Protein AF-A0A2N0NC51-F1 (afdb_monomer_lite)

Organism: NCBI:txid588596

Radius of gyration: 32.73 Å; chains: 1; bounding box: 61×100×74 Å

Sequence (205 aa):
TRGFTKEPEDSESEDSPASYELENDSEEELEIIIGDKSWKFSELRRRSNVMDEDQLRYIWKIGIKLMIEMDILVTRIFMDKIQEIEELDEREKELRIKEWLEKETIMCEKCGNRRFEMNEADSECGECIKEAQKNEQDELIELKNNLEKLGYEIDVSEIQRIKKFGVNNRIMVTEEFIERYMEMIDLEDKELRKEIHKWLNENTT

Secondary structure (DSSP, 8-state):
--------PPPP------------------EEEETTEEEEHHHHHHH-TTS-HHHHHHIIIIIHHHHHHTTB---HHHHHHHHHTTTS-HHHHHHHHHHHHHHHEEE-TTT--EEES--TT-SS-HHHHHHHHHHHHHHHHHHHHHHHHTT----HHHHHHHHHTT--HHHHTSHHHHHHHHTTTTS-HHHHHHHHHHHHHHH--

Foldseek 3Di:
DDDDDDDDDDDDDDDDPDPPPPPPPPVPFDWDDDDPDIDTLVVVCVVCVPDDPVLSVVCVVLVVVLCVVQQEDDDPVSVVLCVVC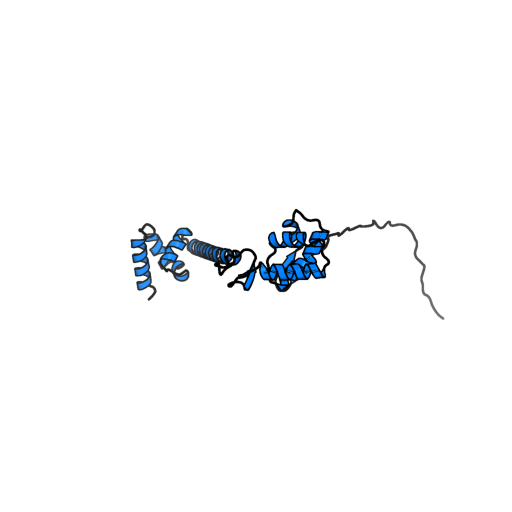VPPDPVVSSVVSNVCQVPQWDAQQVPRHTYGDDDPPDNHDPVVVVVVVVVVVVVLVVLQVLCVVVVDHDDSVVVVLLVVLVDDSVQCSDPVNVVVCVVCVPPDSVVSSVVSVVCCVVPVD

pLDDT: mean 76.1, std 16.51, range [35.59, 94.81]

Structure (mmCIF, N/CA/C/O backbone):
data_AF-A0A2N0NC51-F1
#
_entry.id   AF-A0A2N0NC51-F1
#
loop_
_atom_site.group_PDB
_atom_site.id
_atom_site.type_symbol
_atom_site.label_atom_id
_atom_site.label_alt_id
_atom_site.label_comp_id
_atom_site.label_asym_id
_atom_site.label_entity_id
_atom_site.label_seq_id
_atom_site.pdbx_PDB_ins_code
_atom_site.Cartn_x
_atom_site.Cartn_y
_atom_site.Cartn_z
_atom_site.occupancy
_atom_site.B_iso_or_equiv
_atom_site.auth_seq_id
_atom_site.auth_comp_id
_atom_site.auth_asym_id
_atom_site.auth_atom_id
_atom_site.pdbx_PDB_model_num
ATOM 1 N N . THR A 1 1 ? 36.024 -84.698 -24.988 1.00 43.12 1 THR A N 1
ATOM 2 C CA . THR A 1 1 ? 36.069 -83.649 -23.944 1.00 43.12 1 THR A CA 1
ATOM 3 C C . THR A 1 1 ? 35.788 -82.317 -24.599 1.00 43.12 1 THR A C 1
ATOM 5 O O . THR A 1 1 ? 36.420 -82.063 -25.612 1.00 43.12 1 THR A O 1
ATOM 8 N N . ARG A 1 2 ? 34.906 -81.505 -23.985 1.00 41.06 2 ARG A N 1
ATOM 9 C CA . ARG A 1 2 ? 34.490 -80.127 -24.353 1.00 41.06 2 ARG A CA 1
ATOM 10 C C . ARG A 1 2 ? 33.708 -80.008 -25.672 1.00 41.06 2 ARG A C 1
ATOM 12 O O . ARG A 1 2 ? 34.118 -80.572 -26.668 1.00 41.06 2 ARG A O 1
ATOM 19 N N . GLY A 1 3 ? 32.587 -79.302 -25.765 1.00 37.88 3 GLY A N 1
ATOM 20 C CA . GLY A 1 3 ? 31.847 -78.448 -24.832 1.00 37.88 3 GLY A CA 1
ATOM 21 C C . GLY A 1 3 ? 30.884 -77.608 -25.681 1.00 37.88 3 GLY A C 1
ATOM 22 O O . GLY A 1 3 ? 31.318 -77.017 -26.661 1.00 37.88 3 GLY A O 1
ATOM 23 N N . PHE A 1 4 ? 29.590 -77.635 -25.361 1.00 43.03 4 PHE A N 1
ATOM 24 C CA . PHE A 1 4 ? 28.545 -76.827 -26.000 1.00 43.03 4 PHE A CA 1
ATOM 25 C C . PHE A 1 4 ? 28.606 -75.374 -25.525 1.00 43.03 4 PHE A C 1
ATOM 27 O O . PHE A 1 4 ? 28.834 -75.176 -24.336 1.00 43.03 4 PHE A O 1
ATOM 34 N N . THR A 1 5 ? 28.317 -74.429 -26.429 1.00 43.59 5 THR A N 1
ATOM 35 C CA . THR A 1 5 ? 27.270 -73.368 -26.380 1.00 43.59 5 THR A CA 1
ATOM 36 C C . THR A 1 5 ? 27.624 -72.278 -27.401 1.00 43.59 5 THR A C 1
ATOM 38 O O . THR A 1 5 ? 28.807 -72.029 -27.583 1.00 43.59 5 THR A O 1
ATOM 41 N N . LYS A 1 6 ? 26.738 -71.488 -28.011 1.00 45.56 6 LYS A N 1
ATOM 42 C CA . LYS A 1 6 ? 25.311 -71.492 -28.399 1.00 45.56 6 LYS A CA 1
ATOM 43 C C . LYS A 1 6 ? 25.111 -70.054 -28.906 1.00 45.56 6 LYS A C 1
ATOM 45 O O . LYS A 1 6 ? 25.463 -69.171 -28.145 1.00 45.56 6 LYS A O 1
ATOM 50 N N . GLU A 1 7 ? 24.563 -69.839 -30.100 1.00 45.09 7 GLU A N 1
ATOM 51 C CA . GLU A 1 7 ? 23.857 -68.604 -30.513 1.00 45.09 7 GLU A CA 1
ATOM 52 C C . GLU A 1 7 ? 23.353 -68.780 -31.957 1.00 45.09 7 GLU A C 1
ATOM 54 O O . GLU A 1 7 ? 24.132 -69.201 -32.814 1.00 45.09 7 GLU A O 1
ATOM 59 N N . PRO A 1 8 ? 22.063 -68.533 -32.244 1.00 50.56 8 PRO A N 1
ATOM 60 C CA . PRO A 1 8 ? 21.626 -68.163 -33.581 1.00 50.56 8 PRO A CA 1
ATOM 61 C C . PRO A 1 8 ? 21.075 -66.732 -33.597 1.00 50.56 8 PRO A C 1
ATOM 63 O O . PRO A 1 8 ? 20.350 -66.326 -32.689 1.00 50.56 8 PRO A O 1
ATOM 66 N N . GLU A 1 9 ? 21.454 -66.016 -34.651 1.00 43.25 9 GLU A N 1
ATOM 67 C CA . GLU A 1 9 ? 21.106 -64.631 -34.946 1.00 43.25 9 GLU A CA 1
ATOM 68 C C . GLU A 1 9 ? 19.631 -64.440 -35.320 1.00 43.25 9 GLU A C 1
ATOM 70 O O . GLU A 1 9 ? 18.947 -65.348 -35.806 1.00 43.25 9 GLU A O 1
ATOM 75 N N . ASP A 1 10 ? 19.194 -63.212 -35.052 1.00 40.06 10 ASP A N 1
ATOM 76 C CA . ASP A 1 10 ? 17.845 -62.679 -35.118 1.00 40.06 10 ASP A CA 1
ATOM 77 C C . ASP A 1 10 ? 17.250 -62.612 -36.530 1.00 40.06 10 ASP A C 1
ATOM 79 O O . ASP A 1 10 ? 17.921 -62.396 -37.539 1.00 40.06 10 ASP A O 1
ATOM 83 N N . SER A 1 11 ? 15.928 -62.780 -36.560 1.00 48.75 11 SER A N 1
ATOM 84 C CA . SER A 1 11 ? 15.065 -62.595 -37.722 1.00 48.75 11 SER A CA 1
ATOM 85 C C . SER A 1 11 ? 14.672 -61.127 -37.858 1.00 48.75 11 SER A C 1
ATOM 87 O O . SER A 1 11 ? 14.104 -60.547 -36.936 1.00 48.75 11 SER A O 1
ATOM 89 N N . GLU A 1 12 ? 14.903 -60.549 -39.032 1.00 45.03 12 GLU A N 1
ATOM 90 C CA . GLU A 1 12 ? 14.230 -59.323 -39.454 1.00 45.03 12 GLU A CA 1
ATOM 91 C C . GLU A 1 12 ? 12.767 -59.636 -39.802 1.00 45.03 12 GLU A C 1
ATOM 93 O O . GLU A 1 12 ? 12.503 -60.536 -40.601 1.00 45.03 12 GLU A O 1
ATOM 98 N N . SER A 1 13 ? 11.805 -58.906 -39.231 1.00 47.41 13 SER A N 1
ATOM 99 C CA . SER A 1 13 ? 10.748 -58.218 -39.999 1.00 47.41 13 SER A CA 1
ATOM 100 C C . SER A 1 13 ? 9.700 -57.540 -39.108 1.00 47.41 13 SER A C 1
ATOM 102 O O . SER A 1 13 ? 9.064 -58.166 -38.270 1.00 47.41 13 SER A O 1
ATOM 104 N N . GLU A 1 14 ? 9.524 -56.252 -39.409 1.00 49.09 14 GLU A N 1
ATOM 105 C CA . GLU A 1 14 ? 8.290 -55.460 -39.352 1.00 49.09 14 GLU A CA 1
ATOM 106 C C . GLU A 1 14 ? 7.600 -55.268 -37.996 1.00 49.09 14 GLU A C 1
ATOM 108 O O . GLU A 1 14 ? 6.626 -55.933 -37.671 1.00 49.09 14 GLU A O 1
ATOM 113 N N . ASP A 1 15 ? 7.996 -54.202 -37.302 1.00 40.25 15 ASP A N 1
ATOM 114 C CA . ASP A 1 15 ? 7.022 -53.322 -36.661 1.00 40.25 15 ASP A CA 1
ATOM 115 C C . ASP A 1 15 ? 7.464 -51.870 -36.871 1.00 40.25 15 ASP A C 1
ATOM 117 O O . ASP A 1 15 ? 8.564 -51.463 -36.496 1.00 40.25 15 ASP A O 1
ATOM 121 N N . SER A 1 16 ? 6.614 -51.095 -37.545 1.00 49.78 16 SER A N 1
ATOM 122 C CA . SER A 1 16 ? 6.804 -49.657 -37.743 1.00 49.78 16 SER A CA 1
ATOM 123 C C . SER A 1 16 ? 6.825 -48.961 -36.381 1.00 49.78 16 SER A C 1
ATOM 125 O O . SER A 1 16 ? 5.803 -49.004 -35.690 1.00 49.78 16 SER A O 1
ATOM 127 N N . PRO A 1 17 ? 7.898 -48.261 -35.971 1.00 44.41 17 PRO A N 1
ATOM 128 C CA . PRO A 1 17 ? 7.762 -47.351 -34.857 1.00 44.41 17 PRO A CA 1
ATOM 129 C C . PRO A 1 17 ? 7.028 -46.124 -35.391 1.00 44.41 17 PRO A C 1
ATOM 131 O O . PRO A 1 17 ? 7.551 -45.378 -36.219 1.00 44.41 17 PRO A O 1
ATOM 134 N N . ALA A 1 18 ? 5.791 -45.931 -34.930 1.00 38.12 18 ALA A N 1
ATOM 135 C CA . ALA A 1 18 ? 5.150 -44.631 -34.982 1.00 38.12 18 ALA A CA 1
ATOM 136 C C . ALA A 1 18 ? 6.160 -43.605 -34.452 1.00 38.12 18 ALA A C 1
ATOM 138 O O . ALA A 1 18 ? 6.589 -43.687 -33.298 1.00 38.12 18 ALA A O 1
ATOM 139 N N . SER A 1 19 ? 6.589 -42.687 -35.315 1.00 37.09 19 SER A N 1
ATOM 140 C CA . SER A 1 19 ? 7.345 -41.515 -34.912 1.00 37.09 19 SER A CA 1
ATOM 141 C C . SER A 1 19 ? 6.418 -40.682 -34.040 1.00 37.09 19 SER A C 1
ATOM 143 O O . SER A 1 19 ? 5.621 -39.884 -34.529 1.00 37.09 19 SER A O 1
ATOM 145 N N . TYR A 1 20 ? 6.469 -40.925 -32.734 1.00 40.44 20 TYR A N 1
ATOM 146 C CA . TYR A 1 20 ? 6.005 -39.964 -31.757 1.00 40.44 20 TYR A CA 1
ATOM 147 C C . TYR A 1 20 ? 6.936 -38.758 -31.871 1.00 40.44 20 TYR A C 1
ATOM 149 O O . TYR A 1 20 ? 7.932 -38.656 -31.160 1.00 40.44 20 TYR A O 1
ATOM 157 N N . GLU A 1 21 ? 6.613 -37.847 -32.782 1.00 39.84 21 GLU A N 1
ATOM 158 C CA . GLU A 1 21 ? 6.944 -36.442 -32.600 1.00 39.84 21 GLU A CA 1
ATOM 159 C C . GLU A 1 21 ? 6.083 -35.967 -31.428 1.00 39.84 21 GLU A C 1
ATOM 161 O O . GLU A 1 21 ? 5.006 -35.397 -31.577 1.00 39.84 21 GLU A O 1
ATOM 166 N N . LEU A 1 22 ? 6.531 -36.291 -30.214 1.00 41.81 22 LEU A N 1
ATOM 167 C CA . LEU A 1 22 ? 6.255 -35.422 -29.087 1.00 41.81 22 LEU A CA 1
ATOM 168 C C . LEU A 1 22 ? 7.104 -34.179 -29.339 1.00 41.81 22 LEU A C 1
ATOM 170 O O . LEU A 1 22 ? 8.209 -34.057 -28.813 1.00 41.81 22 LEU A O 1
ATOM 174 N N . GLU A 1 23 ? 6.582 -33.279 -30.173 1.00 35.59 23 GLU A N 1
ATOM 175 C CA . GLU A 1 23 ? 6.880 -31.853 -30.085 1.00 35.59 23 GLU A CA 1
ATOM 176 C C . GLU A 1 23 ? 6.428 -31.401 -28.691 1.00 35.59 23 GLU A C 1
ATOM 178 O O . GLU A 1 23 ? 5.365 -30.822 -28.484 1.00 35.59 23 GLU A O 1
ATOM 183 N N . ASN A 1 24 ? 7.239 -31.724 -27.687 1.00 40.81 24 ASN A N 1
ATOM 184 C CA . ASN A 1 24 ? 7.305 -30.949 -26.466 1.00 40.81 24 ASN A CA 1
ATOM 185 C C . ASN A 1 24 ? 8.117 -29.691 -26.791 1.00 40.81 24 ASN A C 1
ATOM 187 O O . ASN A 1 24 ? 9.184 -29.466 -26.231 1.00 40.81 24 ASN A O 1
ATOM 191 N N . ASP A 1 25 ? 7.573 -28.848 -27.665 1.00 41.16 25 ASP A N 1
ATOM 192 C CA . ASP A 1 25 ? 7.936 -27.437 -27.721 1.00 41.16 25 ASP A CA 1
ATOM 193 C C . ASP A 1 25 ? 7.157 -26.716 -26.615 1.00 41.16 25 ASP A C 1
ATOM 195 O O . ASP A 1 25 ? 6.400 -25.772 -26.831 1.00 41.16 25 ASP A O 1
ATOM 199 N N . SER A 1 26 ? 7.324 -27.172 -25.371 1.00 46.75 26 SER A N 1
ATOM 200 C CA . SER A 1 26 ? 7.214 -26.236 -24.265 1.00 46.75 26 SER A CA 1
ATOM 201 C C . SER A 1 26 ? 8.506 -25.431 -24.304 1.00 46.75 26 SER A C 1
ATOM 203 O O . SER A 1 26 ? 9.461 -25.791 -23.618 1.00 46.75 26 SER A O 1
ATOM 205 N N . GLU A 1 27 ? 8.567 -24.414 -25.173 1.00 53.03 27 GLU A N 1
ATOM 206 C CA . GLU A 1 27 ? 9.610 -23.390 -25.114 1.00 53.03 27 GLU A CA 1
ATOM 207 C C . GLU A 1 27 ? 9.754 -22.993 -23.646 1.00 53.03 27 GLU A C 1
ATOM 209 O O . GLU A 1 27 ? 8.813 -22.469 -23.041 1.00 53.03 27 GLU A O 1
ATOM 214 N N . GLU A 1 28 ? 10.891 -23.343 -23.045 1.00 57.28 28 GLU A N 1
ATOM 215 C CA . GLU A 1 28 ? 11.172 -23.002 -21.660 1.00 57.28 28 GLU A CA 1
ATOM 216 C C . GLU A 1 28 ? 11.009 -21.487 -21.525 1.00 57.28 28 GLU A C 1
ATOM 218 O O . GLU A 1 28 ? 11.681 -20.706 -22.204 1.00 57.28 28 GLU A O 1
ATOM 223 N N . GLU A 1 29 ? 10.050 -21.067 -20.698 1.00 65.94 29 GLU A N 1
ATOM 224 C CA . GLU A 1 29 ? 9.800 -19.656 -20.451 1.00 65.94 29 GLU A CA 1
ATOM 225 C C . GLU A 1 29 ? 11.105 -19.031 -19.950 1.00 65.94 29 GLU A C 1
ATOM 227 O O . GLU A 1 29 ? 11.602 -19.402 -18.888 1.00 65.94 29 GLU A O 1
ATOM 232 N N . LEU A 1 30 ? 11.674 -18.099 -20.725 1.00 67.12 30 LEU A N 1
ATOM 233 C CA . LEU A 1 30 ? 12.894 -17.402 -20.330 1.00 67.12 30 LEU A CA 1
ATOM 234 C C . LEU A 1 30 ? 12.630 -16.663 -19.011 1.00 67.12 30 LEU A C 1
ATOM 236 O O . LEU A 1 30 ? 11.922 -15.653 -18.971 1.00 67.12 30 LEU A O 1
ATOM 240 N N . GLU A 1 31 ? 13.198 -17.193 -17.935 1.00 67.25 31 GLU A N 1
ATOM 241 C CA . GLU A 1 31 ? 13.087 -16.677 -16.578 1.00 67.25 31 GLU A CA 1
ATOM 242 C C . GLU A 1 31 ? 14.488 -16.309 -16.080 1.00 67.25 31 GLU A C 1
ATOM 244 O O . GLU A 1 31 ? 15.428 -17.102 -16.156 1.00 67.25 31 GLU A O 1
ATOM 249 N N . ILE A 1 32 ? 14.649 -15.074 -15.607 1.00 63.88 32 ILE A N 1
ATOM 250 C CA . ILE A 1 32 ? 15.882 -14.614 -14.970 1.00 63.88 32 ILE A CA 1
ATOM 251 C C . ILE A 1 32 ? 15.598 -14.467 -13.480 1.00 63.88 32 ILE A C 1
ATOM 253 O O . ILE A 1 32 ? 14.779 -13.644 -13.070 1.00 63.88 32 ILE A O 1
ATOM 257 N N . ILE A 1 33 ? 16.314 -15.252 -12.678 1.00 58.59 33 ILE A N 1
ATOM 258 C CA . ILE A 1 33 ? 16.270 -15.195 -11.217 1.00 58.59 33 ILE A CA 1
ATOM 259 C C . ILE A 1 33 ? 17.522 -14.466 -10.745 1.00 58.59 33 ILE A C 1
ATOM 261 O O . ILE A 1 33 ? 18.638 -14.942 -10.966 1.00 58.59 33 ILE A O 1
ATOM 265 N N . ILE A 1 34 ? 17.353 -13.310 -10.102 1.00 54.06 34 ILE A N 1
ATOM 266 C CA . ILE A 1 34 ? 18.464 -12.559 -9.511 1.00 54.06 34 ILE A CA 1
ATOM 267 C C . ILE A 1 34 ? 18.097 -12.168 -8.080 1.00 54.06 34 ILE A C 1
ATOM 269 O O . ILE A 1 34 ? 17.179 -11.386 -7.842 1.00 54.06 34 ILE A O 1
ATOM 273 N N . GLY A 1 35 ? 18.838 -12.730 -7.120 1.00 61.94 35 GLY A N 1
ATOM 274 C CA . GLY A 1 35 ? 18.518 -12.616 -5.699 1.00 61.94 35 GLY A CA 1
ATOM 275 C C . GLY A 1 35 ? 17.237 -13.379 -5.356 1.00 61.94 35 GLY A C 1
ATOM 276 O O . GLY A 1 35 ? 17.128 -14.570 -5.640 1.00 61.94 35 GLY A O 1
ATOM 277 N N . ASP A 1 36 ? 16.284 -12.683 -4.744 1.00 56.44 36 ASP A N 1
ATOM 278 C CA . ASP A 1 36 ? 14.938 -13.150 -4.391 1.00 56.44 36 ASP A CA 1
ATOM 279 C C . ASP A 1 36 ? 13.869 -12.786 -5.439 1.00 56.44 36 ASP A C 1
ATOM 281 O O . ASP A 1 36 ? 12.719 -13.213 -5.328 1.00 56.44 36 ASP A O 1
ATOM 285 N N . LYS A 1 37 ? 14.234 -12.014 -6.470 1.00 55.22 37 LYS A N 1
ATOM 286 C CA . LYS A 1 37 ? 13.318 -11.559 -7.521 1.00 55.22 37 LYS A CA 1
ATOM 287 C C . LYS A 1 37 ? 13.439 -12.446 -8.760 1.00 55.22 37 LYS A C 1
ATOM 289 O O . LYS A 1 37 ? 14.539 -12.684 -9.263 1.00 55.22 37 LYS A O 1
ATOM 294 N N . SER A 1 38 ? 12.291 -12.888 -9.271 1.00 64.69 38 SER A N 1
ATOM 295 C CA . SER A 1 38 ? 12.189 -13.592 -10.548 1.00 64.69 38 SER A CA 1
ATOM 296 C C . SER A 1 38 ? 11.472 -12.735 -11.584 1.00 64.69 38 SER A C 1
ATOM 298 O O . SER A 1 38 ? 10.458 -12.105 -11.281 1.00 64.69 38 SER A O 1
ATOM 300 N N . TRP A 1 39 ? 11.996 -12.729 -12.806 1.00 68.81 39 TRP A N 1
ATOM 301 C CA . TRP A 1 39 ? 11.422 -12.027 -13.944 1.00 68.81 39 TRP A CA 1
ATOM 302 C C . TRP A 1 39 ? 11.153 -13.020 -15.064 1.00 68.81 39 TRP A C 1
ATOM 304 O O . TRP A 1 39 ? 12.061 -13.743 -15.474 1.00 68.81 39 TRP A O 1
ATOM 314 N N . LYS A 1 40 ? 9.934 -12.997 -15.617 1.00 75.38 40 LYS A N 1
ATOM 315 C CA . LYS A 1 40 ? 9.508 -13.853 -16.736 1.00 75.38 40 LYS A CA 1
ATOM 316 C C . LYS A 1 40 ? 9.372 -13.071 -18.039 1.00 75.38 40 LYS A C 1
ATOM 318 O O . LYS A 1 40 ? 8.767 -11.997 -18.068 1.00 75.38 40 LYS A O 1
ATOM 323 N N . PHE A 1 41 ? 9.870 -13.635 -19.138 1.00 72.00 41 PHE A N 1
ATOM 324 C CA . PHE A 1 41 ? 9.795 -13.018 -20.468 1.00 72.00 41 PHE A CA 1
ATOM 325 C C . PHE A 1 41 ? 8.354 -12.757 -20.912 1.00 72.00 41 PHE A C 1
ATOM 327 O O . PHE A 1 41 ? 8.067 -11.727 -21.525 1.00 72.00 41 PHE A O 1
ATOM 334 N N . SER A 1 42 ? 7.419 -13.628 -20.527 1.00 70.44 42 SER A N 1
ATOM 335 C CA . SER A 1 42 ? 5.996 -13.448 -20.823 1.00 70.44 42 SER A CA 1
ATOM 336 C C . SER A 1 42 ? 5.388 -12.204 -20.159 1.00 70.44 42 SER A C 1
ATOM 338 O O . SER A 1 42 ? 4.500 -11.574 -20.739 1.00 70.44 42 SER A O 1
ATOM 340 N N . GLU A 1 43 ? 5.871 -11.802 -18.979 1.00 68.94 43 GLU A N 1
ATOM 341 C CA . GLU A 1 43 ? 5.401 -10.604 -18.278 1.00 68.94 43 GLU A CA 1
ATOM 342 C C . GLU A 1 43 ? 5.853 -9.332 -19.002 1.00 68.94 43 GLU A C 1
ATOM 344 O O . GLU A 1 43 ? 5.061 -8.403 -19.183 1.00 68.94 43 GLU A O 1
ATOM 349 N N . LEU A 1 44 ? 7.100 -9.321 -19.486 1.00 66.44 44 LEU A N 1
ATOM 350 C CA . LEU A 1 44 ? 7.636 -8.227 -20.293 1.00 66.44 44 LEU A CA 1
ATOM 351 C C . LEU A 1 44 ? 6.885 -8.127 -21.630 1.00 66.44 44 LEU A C 1
ATOM 353 O O . LEU A 1 44 ? 6.383 -7.055 -21.967 1.00 66.44 44 LEU A O 1
ATOM 357 N N . ARG A 1 45 ? 6.689 -9.266 -22.314 1.00 66.38 45 ARG A N 1
ATOM 358 C CA . ARG A 1 45 ? 5.940 -9.372 -23.579 1.00 66.38 45 ARG A CA 1
ATOM 359 C C . ARG A 1 45 ? 4.507 -8.846 -23.462 1.00 66.38 45 ARG A C 1
ATOM 361 O O . ARG A 1 45 ? 4.053 -8.133 -24.349 1.00 66.38 45 ARG A O 1
ATOM 368 N N . ARG A 1 46 ? 3.797 -9.137 -22.361 1.00 66.31 46 ARG A N 1
ATOM 369 C CA . ARG A 1 46 ? 2.437 -8.606 -22.111 1.00 66.31 46 ARG A CA 1
ATOM 370 C C . ARG A 1 46 ? 2.402 -7.087 -21.930 1.00 66.31 46 ARG A C 1
ATOM 372 O O . ARG A 1 46 ? 1.384 -6.469 -22.234 1.00 66.31 46 ARG A O 1
ATOM 379 N N . ARG A 1 47 ? 3.469 -6.487 -21.393 1.00 60.50 47 ARG A N 1
ATOM 380 C CA . ARG A 1 47 ? 3.565 -5.031 -21.184 1.00 60.50 47 ARG A CA 1
ATOM 381 C C . ARG A 1 47 ? 3.998 -4.286 -22.449 1.00 60.50 47 ARG A C 1
ATOM 383 O O . ARG A 1 47 ? 3.684 -3.107 -22.586 1.00 60.50 47 ARG A O 1
ATOM 390 N N . SER A 1 48 ? 4.660 -4.965 -23.383 1.00 56.69 48 SER A N 1
ATOM 391 C CA . SER A 1 48 ? 5.195 -4.396 -24.621 1.00 56.69 48 SER A CA 1
ATOM 392 C C . SER A 1 48 ? 4.475 -4.933 -25.867 1.00 56.69 48 SER A C 1
ATOM 394 O O . SER A 1 48 ? 5.057 -5.640 -26.686 1.00 56.69 48 SER A O 1
ATOM 396 N N . ASN A 1 49 ? 3.210 -4.561 -26.073 1.00 57.22 49 ASN A N 1
ATOM 397 C CA . ASN A 1 49 ? 2.451 -4.963 -27.273 1.00 57.22 49 ASN A CA 1
ATOM 398 C C . ASN A 1 49 ? 2.960 -4.338 -28.598 1.00 57.22 49 ASN A C 1
ATOM 400 O O . ASN A 1 49 ? 2.315 -4.496 -29.629 1.00 57.22 49 ASN A O 1
ATOM 404 N N . VAL A 1 50 ? 4.063 -3.583 -28.574 1.00 57.22 50 VAL A N 1
ATOM 405 C CA . VAL A 1 50 ? 4.537 -2.737 -29.689 1.00 57.22 50 VAL A CA 1
ATOM 406 C C . VAL A 1 50 ? 5.858 -3.244 -30.289 1.00 57.22 50 VAL A C 1
ATOM 408 O O . VAL A 1 50 ? 6.346 -2.664 -31.248 1.00 57.22 50 VAL A O 1
ATOM 411 N N . MET A 1 51 ? 6.445 -4.312 -29.746 1.00 63.09 51 MET A N 1
ATOM 412 C CA . MET A 1 51 ? 7.796 -4.757 -30.105 1.00 63.09 51 MET A CA 1
ATOM 413 C C . MET A 1 51 ? 7.813 -6.166 -30.683 1.00 63.09 51 MET A C 1
ATOM 415 O O . MET A 1 51 ? 7.024 -7.016 -30.260 1.00 63.09 51 MET A O 1
ATOM 419 N N . ASP A 1 52 ? 8.733 -6.418 -31.614 1.00 70.62 52 ASP A N 1
ATOM 420 C CA . ASP A 1 52 ? 8.989 -7.775 -32.086 1.00 70.62 52 ASP A CA 1
ATOM 421 C C . ASP A 1 52 ? 9.784 -8.600 -31.055 1.00 70.62 52 ASP A C 1
ATOM 423 O O . A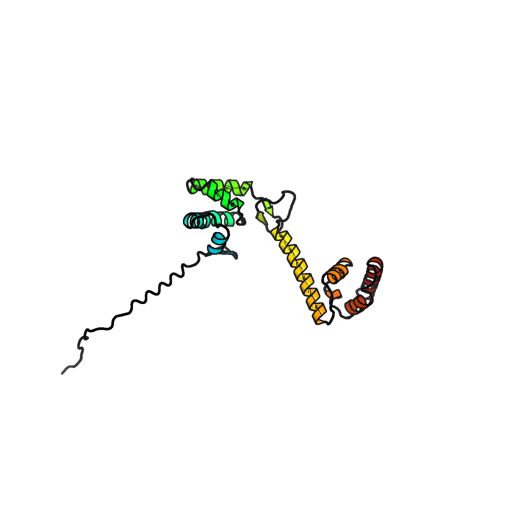SP A 1 52 ? 10.306 -8.097 -30.056 1.00 70.62 52 ASP A O 1
ATOM 427 N N . GLU A 1 53 ? 9.815 -9.914 -31.259 1.00 71.44 53 GLU A N 1
ATOM 428 C CA . GLU A 1 53 ? 10.373 -10.853 -30.289 1.00 71.44 53 GLU A CA 1
ATOM 429 C C . GLU A 1 53 ? 11.898 -10.747 -30.143 1.00 71.44 53 GLU A C 1
ATOM 431 O O . GLU A 1 53 ? 12.434 -10.994 -29.060 1.00 71.44 53 GLU A O 1
ATOM 436 N N . ASP A 1 54 ? 12.598 -10.337 -31.199 1.00 73.50 54 ASP A N 1
ATOM 437 C CA . ASP A 1 54 ? 14.052 -10.201 -31.199 1.00 73.50 54 ASP A CA 1
ATOM 438 C C . ASP A 1 54 ? 14.476 -8.911 -30.500 1.00 73.50 54 ASP A C 1
ATOM 440 O O . ASP A 1 54 ? 15.382 -8.933 -29.658 1.00 73.50 54 ASP A O 1
ATOM 444 N N . GLN A 1 55 ? 13.744 -7.820 -30.729 1.00 69.50 55 GLN A N 1
ATOM 445 C CA . GLN A 1 55 ? 13.869 -6.597 -29.947 1.00 69.50 55 GLN A CA 1
ATOM 446 C C . GLN A 1 55 ? 13.577 -6.861 -28.467 1.00 69.50 55 GLN A C 1
ATOM 448 O O . GLN A 1 55 ? 14.305 -6.392 -27.592 1.00 69.50 55 GLN A O 1
ATOM 453 N N . LEU A 1 56 ? 12.554 -7.662 -28.155 1.00 69.38 56 LEU A N 1
ATOM 454 C CA . LEU A 1 56 ? 12.246 -8.019 -26.771 1.00 69.38 56 LEU A CA 1
ATOM 455 C C . LEU A 1 56 ? 13.334 -8.866 -26.129 1.00 69.38 56 LEU A C 1
ATOM 457 O O . LEU A 1 56 ? 13.699 -8.600 -24.986 1.00 69.38 56 LEU A O 1
ATOM 461 N N . ARG A 1 57 ? 13.899 -9.843 -26.845 1.00 72.69 57 ARG A N 1
ATOM 462 C CA . ARG A 1 57 ? 15.061 -10.616 -26.376 1.00 72.69 57 ARG A CA 1
ATOM 463 C C . ARG A 1 57 ? 16.284 -9.728 -26.144 1.00 72.69 57 ARG A C 1
ATOM 465 O O . ARG A 1 57 ? 17.061 -9.981 -25.222 1.00 72.69 57 ARG A O 1
ATOM 472 N N . TYR A 1 58 ? 16.456 -8.685 -26.947 1.00 72.00 58 TYR A N 1
ATOM 473 C CA . TYR A 1 58 ? 17.516 -7.698 -26.776 1.00 72.00 58 TYR A CA 1
ATOM 474 C C . TYR A 1 58 ? 17.305 -6.833 -25.517 1.00 72.00 58 TYR A C 1
ATOM 476 O O . TYR A 1 58 ? 18.198 -6.765 -24.664 1.00 72.00 58 TYR A O 1
ATOM 484 N N . ILE A 1 59 ? 16.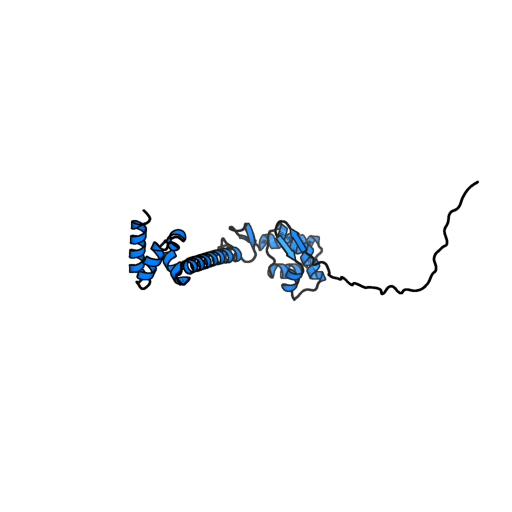106 -6.254 -25.339 1.00 69.00 59 ILE A N 1
ATOM 485 C CA . ILE A 1 59 ? 15.717 -5.536 -24.109 1.00 69.00 59 ILE A CA 1
ATOM 486 C C . ILE A 1 59 ? 15.875 -6.440 -22.888 1.00 69.00 59 ILE A C 1
ATOM 488 O O . ILE A 1 59 ? 16.384 -6.013 -21.854 1.00 69.00 59 ILE A O 1
ATOM 492 N N . TRP A 1 60 ? 15.474 -7.701 -23.012 1.00 71.25 60 TRP A N 1
ATOM 493 C CA . TRP A 1 60 ? 15.589 -8.699 -21.962 1.00 71.25 60 TRP A CA 1
ATOM 494 C C . TRP A 1 60 ? 17.040 -8.899 -21.515 1.00 71.25 60 TRP A C 1
ATOM 496 O O . TRP A 1 60 ? 17.313 -8.941 -20.323 1.00 71.25 60 TRP A O 1
ATOM 506 N N . LYS A 1 61 ? 18.000 -8.973 -22.443 1.00 74.50 61 LYS A N 1
ATOM 507 C CA . LYS A 1 61 ? 19.413 -9.203 -22.100 1.00 74.50 61 LYS A CA 1
ATOM 508 C C . LYS A 1 61 ? 20.101 -7.972 -21.514 1.00 74.50 61 LYS A C 1
ATOM 510 O O . LYS A 1 61 ? 20.745 -8.076 -20.473 1.00 74.50 61 LYS A O 1
ATOM 515 N N . ILE A 1 62 ? 20.001 -6.824 -22.182 1.00 74.44 62 ILE A N 1
ATOM 516 C CA . ILE A 1 62 ? 20.734 -5.614 -21.770 1.00 74.44 62 ILE A CA 1
ATOM 517 C C . ILE A 1 62 ? 19.928 -4.801 -20.769 1.00 74.44 62 ILE A C 1
ATOM 519 O O . ILE A 1 62 ? 20.460 -4.365 -19.749 1.00 74.44 62 ILE A O 1
ATOM 523 N N . GLY A 1 63 ? 18.636 -4.634 -21.022 1.00 72.12 63 GLY A N 1
ATOM 524 C CA . GLY A 1 63 ? 17.793 -3.810 -20.181 1.00 72.12 63 GLY A CA 1
ATOM 525 C C . GLY A 1 63 ? 17.625 -4.384 -18.782 1.00 72.12 63 GLY A C 1
ATOM 526 O O . GLY A 1 63 ? 17.812 -3.655 -17.814 1.00 72.12 63 GLY A O 1
ATOM 527 N N . ILE A 1 64 ? 17.346 -5.685 -18.645 1.00 70.94 64 ILE A N 1
ATOM 528 C CA . ILE A 1 64 ? 17.180 -6.310 -17.318 1.00 70.94 64 ILE A CA 1
ATOM 529 C C . ILE A 1 64 ? 18.465 -6.253 -16.511 1.00 70.94 64 ILE A C 1
ATOM 531 O O . ILE A 1 64 ? 18.423 -5.907 -15.333 1.00 70.94 64 ILE A O 1
ATOM 535 N N . LYS A 1 65 ? 19.609 -6.520 -17.147 1.00 74.88 65 LYS A N 1
ATOM 536 C CA . LYS A 1 65 ? 20.911 -6.416 -16.488 1.00 74.88 65 LYS A CA 1
ATOM 537 C C . LYS A 1 65 ? 21.109 -5.025 -15.874 1.00 74.88 65 LYS A C 1
ATOM 539 O O . LYS A 1 65 ? 21.411 -4.924 -14.690 1.00 74.88 65 LYS A O 1
ATOM 544 N N . LEU A 1 66 ? 20.885 -3.964 -16.650 1.00 73.00 66 LEU A N 1
ATOM 545 C CA . LEU A 1 66 ? 21.059 -2.583 -16.188 1.00 73.00 66 LEU A CA 1
ATOM 546 C C . LEU A 1 66 ? 20.025 -2.169 -15.142 1.00 73.00 66 LEU A C 1
ATOM 548 O O . LEU A 1 66 ? 20.367 -1.508 -14.165 1.00 73.00 66 LEU A O 1
ATOM 552 N N . MET A 1 67 ? 18.773 -2.594 -15.311 1.00 74.31 67 MET A N 1
ATOM 553 C CA . MET A 1 67 ? 17.713 -2.336 -14.337 1.00 74.31 67 MET A CA 1
ATOM 554 C C . MET A 1 67 ? 18.022 -2.972 -12.986 1.00 74.31 67 MET A C 1
ATOM 556 O O . MET A 1 67 ? 17.726 -2.380 -11.957 1.00 74.31 67 MET A O 1
ATOM 560 N N . ILE A 1 68 ? 18.654 -4.141 -12.975 1.00 70.38 68 ILE A N 1
ATOM 561 C CA . ILE A 1 68 ? 19.056 -4.816 -11.742 1.00 70.38 68 ILE A CA 1
ATOM 562 C C . ILE A 1 68 ? 20.277 -4.153 -11.120 1.00 70.38 68 ILE A C 1
ATOM 564 O O . ILE A 1 68 ? 20.269 -3.895 -9.921 1.00 70.38 68 ILE A O 1
ATOM 568 N N . GLU A 1 69 ? 21.299 -3.837 -11.920 1.00 73.75 69 GLU A N 1
ATOM 569 C CA . GLU A 1 69 ? 22.484 -3.110 -11.441 1.00 73.75 69 GLU A CA 1
ATOM 570 C C . GLU A 1 69 ? 22.108 -1.770 -10.790 1.00 73.75 69 GLU A C 1
ATOM 572 O O . GLU A 1 69 ? 22.754 -1.347 -9.833 1.00 73.75 69 GLU A O 1
ATOM 577 N N . MET A 1 70 ? 21.051 -1.121 -11.284 1.00 71.50 70 MET A N 1
ATOM 578 C CA . MET A 1 70 ? 20.584 0.177 -10.796 1.00 71.50 70 MET A CA 1
ATOM 579 C C . MET A 1 70 ? 19.341 0.110 -9.895 1.00 71.50 70 MET A C 1
ATOM 581 O O . MET A 1 70 ? 18.870 1.153 -9.449 1.00 71.50 70 MET A O 1
ATOM 585 N N . ASP A 1 71 ? 18.814 -1.085 -9.625 1.00 71.69 71 ASP A N 1
ATOM 586 C CA . ASP A 1 71 ? 17.582 -1.333 -8.862 1.00 71.69 71 ASP A CA 1
ATOM 587 C C . ASP A 1 71 ? 16.378 -0.464 -9.303 1.00 71.69 71 ASP A C 1
ATOM 589 O O . ASP A 1 71 ? 15.737 0.234 -8.512 1.00 71.69 71 ASP A O 1
ATOM 593 N N . ILE A 1 72 ? 16.088 -0.492 -10.607 1.00 72.50 72 ILE A N 1
ATOM 594 C CA . ILE A 1 72 ? 15.043 0.284 -11.295 1.00 72.50 72 ILE A CA 1
ATOM 595 C C . ILE A 1 72 ? 13.876 -0.624 -11.705 1.00 72.50 72 ILE A C 1
ATOM 597 O O . ILE A 1 72 ? 14.061 -1.784 -12.066 1.00 72.50 72 ILE A O 1
ATOM 601 N N . LEU A 1 73 ? 12.656 -0.082 -11.703 1.00 65.81 73 LEU A N 1
ATOM 602 C CA . LEU A 1 73 ? 11.479 -0.767 -12.247 1.00 65.81 73 LEU A CA 1
ATOM 603 C C . LEU A 1 73 ? 11.347 -0.602 -13.759 1.00 65.81 73 LEU A C 1
ATOM 605 O O . LEU A 1 73 ? 11.601 0.474 -14.300 1.00 65.81 73 LEU A O 1
ATOM 609 N N . VAL A 1 74 ? 10.821 -1.639 -14.416 1.00 65.56 74 VAL A N 1
ATOM 610 C CA . VAL A 1 74 ? 10.441 -1.596 -15.833 1.00 65.56 74 VAL A CA 1
ATOM 611 C C . VAL A 1 74 ? 9.304 -0.589 -16.019 1.00 65.56 74 VAL A C 1
ATOM 613 O O . VAL A 1 74 ? 8.141 -0.878 -15.731 1.00 65.56 74 VAL A O 1
ATOM 616 N N . THR A 1 75 ? 9.632 0.598 -16.516 1.00 69.69 75 THR A N 1
ATOM 617 C CA . THR A 1 75 ? 8.649 1.622 -16.875 1.00 69.69 75 THR A CA 1
ATOM 618 C C . THR A 1 75 ? 8.507 1.715 -18.384 1.00 69.69 75 THR A C 1
ATOM 620 O O . THR A 1 75 ? 9.375 1.303 -19.151 1.00 69.69 75 THR A O 1
ATOM 623 N N . ARG A 1 76 ? 7.402 2.306 -18.838 1.00 70.06 76 ARG A N 1
ATOM 624 C CA . ARG A 1 76 ? 7.229 2.635 -20.256 1.00 70.06 76 ARG A CA 1
ATOM 625 C C . ARG A 1 76 ? 8.345 3.557 -20.765 1.00 70.06 76 ARG A C 1
ATOM 627 O O . ARG A 1 76 ? 8.853 3.343 -21.854 1.00 70.06 76 ARG A O 1
ATOM 634 N N . ILE A 1 77 ? 8.774 4.497 -19.924 1.00 76.06 77 ILE A N 1
ATOM 635 C CA . ILE A 1 77 ? 9.863 5.445 -20.192 1.00 76.06 77 ILE A CA 1
ATOM 636 C C . ILE A 1 77 ? 11.171 4.707 -20.497 1.00 76.06 77 ILE A C 1
ATOM 638 O O . ILE A 1 77 ? 11.880 5.056 -21.437 1.00 76.06 77 ILE A O 1
ATOM 642 N N . PHE A 1 78 ? 11.466 3.646 -19.738 1.00 76.88 78 PHE A N 1
ATOM 643 C CA . PHE A 1 78 ? 12.607 2.775 -20.004 1.00 76.88 78 PHE A CA 1
ATOM 644 C C . PHE A 1 78 ? 12.520 2.126 -21.388 1.00 76.88 78 PHE A C 1
ATOM 646 O O . PHE A 1 78 ? 13.476 2.182 -22.156 1.00 76.88 78 PHE A O 1
ATOM 653 N N . MET A 1 79 ? 11.365 1.549 -21.723 1.00 74.50 79 MET A N 1
ATOM 654 C CA . MET A 1 79 ? 11.161 0.868 -23.005 1.00 74.50 79 MET A CA 1
ATOM 655 C C . MET A 1 79 ? 11.322 1.830 -24.188 1.00 74.50 79 MET A C 1
ATOM 657 O O . MET A 1 79 ? 12.026 1.503 -25.143 1.00 74.50 79 MET A O 1
ATOM 661 N N . ASP A 1 80 ? 10.746 3.030 -24.088 1.00 78.56 80 ASP A N 1
ATOM 662 C CA . ASP A 1 80 ? 10.862 4.071 -25.114 1.00 78.56 80 ASP A CA 1
ATOM 663 C C . ASP A 1 80 ? 12.334 4.484 -25.315 1.00 78.56 80 ASP A C 1
ATOM 665 O O . ASP A 1 80 ? 12.789 4.651 -26.450 1.00 78.56 80 ASP A O 1
ATOM 669 N N . LYS A 1 81 ? 13.125 4.572 -24.230 1.00 82.00 81 LYS A N 1
ATOM 670 C CA . LYS A 1 81 ? 14.553 4.897 -24.339 1.00 82.00 81 LYS A CA 1
ATOM 671 C C . LYS A 1 81 ? 15.354 3.815 -25.050 1.00 82.00 81 LYS A C 1
ATOM 673 O O . LYS A 1 81 ? 16.234 4.148 -25.841 1.00 82.00 81 LYS A O 1
ATOM 678 N N . ILE A 1 82 ? 15.081 2.539 -24.772 1.00 77.50 82 ILE A N 1
ATOM 679 C CA . ILE A 1 82 ? 15.797 1.442 -25.434 1.00 77.50 82 ILE A CA 1
ATOM 680 C C . ILE A 1 82 ? 15.523 1.439 -26.944 1.00 77.50 82 ILE A C 1
ATOM 682 O O . ILE A 1 82 ? 16.449 1.202 -27.718 1.00 77.50 82 ILE A O 1
ATOM 686 N N . GLN A 1 83 ? 14.296 1.764 -27.360 1.00 75.31 83 GLN A N 1
ATOM 687 C CA . GLN A 1 83 ? 13.953 1.917 -28.778 1.00 75.31 83 GLN A CA 1
ATOM 688 C C . GLN A 1 83 ? 14.707 3.083 -29.434 1.00 75.31 83 GLN A C 1
ATOM 690 O O . GLN A 1 83 ? 15.232 2.935 -30.532 1.00 75.31 83 GLN A O 1
ATOM 695 N N . GLU A 1 84 ? 14.832 4.231 -28.756 1.00 82.38 84 GLU A N 1
ATOM 696 C CA . GLU A 1 84 ? 15.550 5.404 -29.289 1.00 82.38 84 GLU A CA 1
ATOM 697 C C . GLU A 1 84 ? 17.008 5.090 -29.671 1.00 82.38 84 GLU A C 1
ATOM 699 O O . GLU A 1 84 ? 17.552 5.657 -30.618 1.00 82.38 84 GLU A O 1
ATOM 704 N N . ILE A 1 85 ? 17.651 4.187 -28.930 1.00 80.62 85 ILE A N 1
ATOM 705 C CA . ILE A 1 85 ? 19.070 3.855 -29.094 1.00 80.62 85 ILE A CA 1
ATOM 706 C C . ILE A 1 85 ? 19.300 2.538 -29.838 1.00 80.62 85 ILE A C 1
ATOM 708 O O . ILE A 1 85 ? 20.438 2.076 -29.890 1.00 80.62 85 ILE A O 1
ATOM 712 N N . GLU A 1 86 ? 18.258 1.922 -30.400 1.00 75.69 86 GLU A N 1
ATOM 713 C CA . GLU A 1 86 ? 18.299 0.590 -31.016 1.00 75.69 86 GLU A CA 1
ATOM 714 C C . GLU A 1 86 ? 19.344 0.453 -32.139 1.00 75.69 86 GLU A C 1
ATOM 716 O O . GLU A 1 86 ? 19.951 -0.604 -32.291 1.00 75.69 86 GLU A O 1
ATOM 721 N N . GLU A 1 87 ? 19.629 1.527 -32.867 1.00 79.88 87 GLU A N 1
ATOM 722 C CA . GLU A 1 87 ? 20.572 1.529 -33.997 1.00 79.88 87 GLU A CA 1
ATOM 723 C C . GLU A 1 87 ? 22.049 1.687 -33.578 1.00 79.88 87 GLU A C 1
ATOM 725 O O . GLU A 1 87 ? 22.953 1.629 -34.412 1.00 79.88 87 GLU A O 1
ATOM 730 N N . LEU A 1 88 ? 22.330 1.912 -32.288 1.00 82.12 88 LEU A N 1
ATOM 731 C CA . LEU A 1 88 ? 23.699 2.069 -31.781 1.00 82.12 88 LEU A CA 1
ATOM 732 C C . LEU A 1 88 ? 24.398 0.709 -31.568 1.00 82.12 88 LEU A C 1
ATOM 734 O O . LEU A 1 88 ? 23.758 -0.341 -31.450 1.00 82.12 88 LEU A O 1
ATOM 738 N N . ASP A 1 89 ? 25.729 0.698 -31.486 1.00 84.75 89 ASP A N 1
ATOM 739 C CA . ASP A 1 89 ? 26.454 -0.518 -31.103 1.00 84.75 89 ASP A CA 1
ATOM 740 C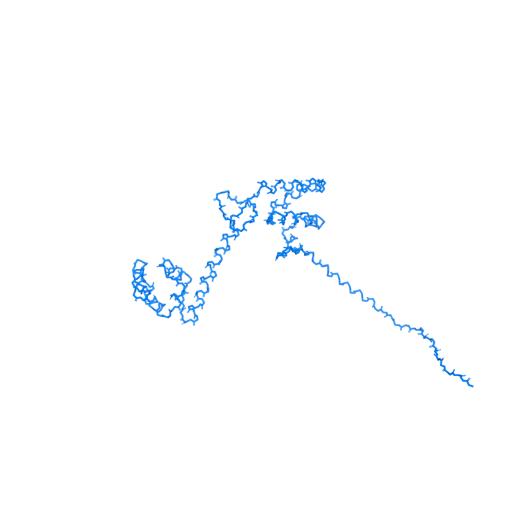 C . ASP A 1 89 ? 26.254 -0.849 -29.613 1.00 84.75 89 ASP A C 1
ATOM 742 O O . ASP A 1 89 ? 25.944 0.022 -28.802 1.00 84.75 89 ASP A O 1
ATOM 746 N N . GLU A 1 90 ? 26.431 -2.119 -29.236 1.00 78.31 90 GLU A N 1
ATOM 747 C CA . GLU A 1 90 ? 26.122 -2.602 -27.880 1.00 78.31 90 GLU A CA 1
ATOM 748 C C . GLU A 1 90 ? 26.837 -1.825 -26.765 1.00 78.31 90 GLU A C 1
ATOM 750 O O . GLU A 1 90 ? 26.232 -1.562 -25.724 1.00 78.31 90 GLU A O 1
ATOM 755 N N . ARG A 1 91 ? 28.102 -1.426 -26.972 1.00 81.62 91 ARG A N 1
ATOM 756 C CA . ARG A 1 91 ? 28.870 -0.709 -25.941 1.00 81.62 91 ARG A CA 1
ATOM 757 C C . ARG A 1 91 ? 28.355 0.708 -25.753 1.00 81.62 91 ARG A C 1
ATOM 759 O O . ARG A 1 91 ? 28.196 1.146 -24.615 1.00 81.62 91 ARG A O 1
ATOM 766 N N . GLU A 1 92 ? 28.074 1.403 -26.850 1.00 85.44 92 GLU A N 1
ATOM 767 C CA . GLU A 1 92 ? 27.504 2.751 -26.799 1.00 85.44 92 GLU A CA 1
ATOM 768 C C . GLU A 1 92 ? 26.093 2.734 -26.194 1.00 85.44 92 GLU A C 1
ATOM 770 O O . GLU A 1 92 ? 25.757 3.605 -25.392 1.00 85.44 92 GLU A O 1
ATOM 775 N N . LYS A 1 93 ? 25.276 1.715 -26.496 1.00 82.25 93 LYS A N 1
ATOM 776 C CA . LYS A 1 93 ? 23.951 1.553 -25.878 1.00 82.25 93 LYS A CA 1
ATOM 777 C C . LYS A 1 93 ? 24.041 1.403 -24.368 1.00 82.25 93 LYS A C 1
ATOM 779 O O . LYS A 1 93 ? 23.333 2.108 -23.654 1.00 82.25 93 LYS A O 1
ATOM 784 N N . GLU A 1 94 ? 24.904 0.511 -23.881 1.00 80.56 94 GLU A N 1
ATOM 785 C CA . GLU A 1 94 ? 25.072 0.297 -22.440 1.00 80.56 94 GLU A CA 1
ATOM 786 C C . GLU A 1 94 ? 25.461 1.603 -21.733 1.00 80.56 94 GLU A C 1
ATOM 788 O O . GLU A 1 94 ? 24.872 1.948 -20.708 1.00 80.56 94 GLU A O 1
ATOM 793 N N . LEU A 1 95 ? 26.393 2.360 -22.319 1.00 84.88 95 LEU A N 1
ATOM 794 C CA . LEU A 1 95 ? 26.834 3.645 -21.784 1.00 84.88 95 LEU A CA 1
ATOM 795 C C . LEU A 1 95 ? 25.693 4.673 -21.743 1.00 84.88 95 LEU A C 1
ATOM 797 O O . LEU A 1 95 ? 25.407 5.230 -20.685 1.00 84.88 95 LEU A O 1
ATOM 801 N N . ARG A 1 96 ? 24.995 4.874 -22.868 1.00 85.19 96 ARG A N 1
ATOM 802 C CA . ARG A 1 96 ? 23.880 5.831 -22.987 1.00 85.19 96 ARG A CA 1
ATOM 803 C C . ARG A 1 96 ? 22.752 5.530 -22.011 1.00 85.19 96 ARG A C 1
ATOM 805 O O . ARG A 1 96 ? 22.163 6.458 -21.463 1.00 85.19 96 ARG A O 1
ATOM 812 N N . ILE A 1 97 ? 22.434 4.250 -21.814 1.00 82.50 97 ILE A N 1
ATOM 813 C CA . ILE A 1 97 ? 21.407 3.834 -20.857 1.00 82.50 97 ILE A CA 1
ATOM 814 C C . ILE A 1 97 ? 21.874 4.154 -19.442 1.00 82.50 97 ILE A C 1
ATOM 816 O O . ILE A 1 97 ? 21.112 4.770 -18.710 1.00 82.50 97 ILE A O 1
ATOM 820 N N . LYS A 1 98 ? 23.106 3.790 -19.057 1.00 83.06 98 LYS A N 1
ATOM 821 C CA . LYS A 1 98 ? 23.625 4.082 -17.710 1.00 83.06 98 LYS A CA 1
ATOM 822 C C . LYS A 1 98 ? 23.579 5.575 -17.401 1.00 83.06 98 LYS A C 1
ATOM 824 O O . LYS A 1 98 ? 22.984 5.961 -16.401 1.00 83.06 98 LYS A O 1
ATOM 829 N N . GLU A 1 99 ? 24.109 6.409 -18.292 1.00 87.88 99 GLU A N 1
ATOM 830 C CA . GLU A 1 99 ? 24.100 7.868 -18.124 1.00 87.88 99 GLU A CA 1
ATOM 831 C C . GLU A 1 99 ? 22.676 8.428 -18.006 1.00 87.88 99 GLU A C 1
ATOM 833 O O . GLU A 1 99 ? 22.392 9.289 -17.172 1.00 87.88 99 GLU A O 1
ATOM 838 N N . TRP A 1 100 ? 21.760 7.925 -18.835 1.00 88.06 100 TRP A N 1
ATOM 839 C CA . TRP A 1 100 ? 20.364 8.337 -18.807 1.00 88.06 100 TRP A CA 1
ATOM 840 C C . TRP A 1 100 ? 19.657 7.908 -17.516 1.00 88.06 100 TRP A C 1
ATOM 842 O O . TRP A 1 100 ? 19.009 8.732 -16.875 1.00 88.06 100 TRP A O 1
ATOM 852 N N . LEU A 1 101 ? 19.819 6.654 -17.090 1.00 84.44 101 LEU A N 1
ATOM 853 C CA . LEU A 1 101 ? 19.237 6.140 -15.850 1.00 84.44 101 LEU A CA 1
ATOM 854 C C . LEU A 1 101 ? 19.782 6.878 -14.627 1.00 84.44 101 LEU A C 1
ATOM 856 O O . LEU A 1 101 ? 19.016 7.187 -13.716 1.00 84.44 101 LEU A O 1
ATOM 860 N N . GLU A 1 102 ? 21.081 7.182 -14.594 1.00 84.31 102 GLU A N 1
ATOM 861 C CA . GLU A 1 102 ? 21.697 7.918 -13.487 1.00 84.31 102 GLU A CA 1
ATOM 862 C C . GLU A 1 102 ? 21.084 9.306 -13.322 1.00 84.31 102 GLU A C 1
ATOM 864 O O . GLU A 1 102 ? 20.869 9.735 -12.186 1.00 84.31 102 GLU A O 1
ATOM 869 N N . LYS A 1 103 ? 20.779 9.964 -14.447 1.00 86.06 103 LYS A N 1
ATOM 870 C CA . LYS A 1 103 ? 20.233 11.319 -14.506 1.00 86.06 103 LYS A CA 1
ATOM 871 C C . LYS A 1 103 ? 18.726 11.390 -14.247 1.00 86.06 103 LYS A C 1
ATOM 873 O O . LYS A 1 103 ? 18.283 12.304 -13.564 1.00 86.06 103 LYS A O 1
ATOM 878 N N . GLU A 1 104 ? 17.946 10.475 -14.816 1.00 84.19 104 GLU A N 1
ATOM 879 C CA . GLU A 1 104 ? 16.475 10.568 -14.833 1.00 84.19 104 GLU A CA 1
ATOM 880 C C . GLU A 1 104 ? 15.791 9.828 -13.675 1.00 84.19 104 GLU A C 1
ATOM 882 O O . GLU A 1 104 ? 14.565 9.865 -13.554 1.00 84.19 104 GLU A O 1
ATOM 887 N N . THR A 1 105 ? 16.551 9.129 -12.828 1.00 84.94 105 THR A N 1
ATOM 888 C CA . THR A 1 105 ? 15.979 8.410 -11.685 1.00 84.94 105 THR A CA 1
ATOM 889 C C . THR A 1 105 ? 16.390 9.001 -10.350 1.00 84.94 105 THR A C 1
ATOM 891 O O . THR A 1 105 ? 17.526 9.425 -10.144 1.00 84.94 105 THR A O 1
ATOM 894 N N . ILE A 1 106 ? 15.444 8.971 -9.417 1.00 85.31 106 ILE A N 1
ATOM 895 C CA . ILE A 1 106 ? 15.604 9.434 -8.041 1.00 85.31 106 ILE A CA 1
ATOM 896 C C . ILE A 1 106 ? 15.547 8.213 -7.120 1.00 85.31 106 ILE A C 1
ATOM 898 O O . ILE A 1 106 ? 14.843 7.239 -7.397 1.00 85.31 106 ILE A O 1
ATOM 902 N N . MET A 1 107 ? 16.320 8.248 -6.036 1.00 84.81 107 MET A N 1
ATOM 903 C CA . MET A 1 107 ? 16.319 7.210 -5.006 1.00 84.81 107 MET A CA 1
ATOM 904 C C . MET A 1 107 ? 15.143 7.424 -4.054 1.00 84.81 107 MET A C 1
ATOM 906 O O . MET A 1 107 ? 15.019 8.490 -3.459 1.00 84.81 107 MET A O 1
ATOM 910 N N . CYS A 1 108 ? 14.313 6.403 -3.864 1.00 85.56 108 CYS A N 1
ATOM 911 C CA . CYS A 1 108 ? 13.290 6.423 -2.825 1.00 85.56 108 CYS A CA 1
ATOM 912 C C . CYS A 1 108 ? 13.935 6.222 -1.447 1.00 85.56 108 CYS A C 1
ATOM 914 O O . CYS A 1 108 ? 14.599 5.208 -1.234 1.00 85.56 108 CYS A O 1
ATOM 916 N N . GLU A 1 109 ? 13.677 7.105 -0.477 1.00 87.19 109 GLU A N 1
ATOM 917 C CA . GLU A 1 109 ? 14.293 7.007 0.860 1.00 87.19 109 GLU A CA 1
ATOM 918 C C . GLU A 1 109 ? 13.823 5.772 1.640 1.00 87.19 109 GLU A C 1
ATOM 920 O O . GLU A 1 109 ? 14.568 5.214 2.442 1.00 87.19 109 GLU A O 1
ATOM 925 N N . LYS A 1 110 ? 12.590 5.320 1.387 1.00 85.69 110 LYS A N 1
ATOM 926 C CA . LYS A 1 110 ? 11.979 4.192 2.100 1.00 85.69 110 LYS A CA 1
ATOM 927 C C . LYS A 1 110 ? 12.442 2.812 1.634 1.00 85.69 110 LYS A C 1
ATOM 929 O O . LYS A 1 110 ? 12.808 1.998 2.474 1.00 85.69 110 LYS A O 1
ATOM 934 N N . CYS A 1 111 ? 12.397 2.520 0.330 1.00 85.62 111 CYS A N 1
ATOM 935 C CA . CYS A 1 111 ? 12.825 1.214 -0.190 1.00 85.62 111 CYS A CA 1
ATOM 936 C C . CYS A 1 111 ? 14.282 1.181 -0.666 1.00 85.62 111 CYS A C 1
ATOM 938 O O . CYS A 1 111 ? 14.848 0.100 -0.774 1.00 85.62 111 CYS A O 1
ATOM 940 N N . GLY A 1 112 ? 14.903 2.336 -0.923 1.00 82.56 112 GLY A N 1
ATOM 941 C CA . GLY A 1 112 ? 16.266 2.408 -1.448 1.00 82.56 112 GLY A CA 1
ATOM 942 C C . GLY A 1 112 ? 16.377 2.111 -2.944 1.00 82.56 112 GLY A C 1
ATOM 943 O O . GLY A 1 112 ? 17.486 2.082 -3.462 1.00 82.56 112 GLY A O 1
ATOM 944 N N . ASN A 1 113 ? 15.264 1.922 -3.654 1.00 82.06 113 ASN A N 1
ATOM 945 C CA . ASN A 1 113 ? 15.277 1.668 -5.091 1.00 82.06 113 ASN A CA 1
ATOM 946 C C . ASN A 1 113 ? 15.263 2.978 -5.884 1.00 82.06 113 ASN A C 1
ATOM 948 O O . ASN A 1 113 ? 14.667 3.978 -5.462 1.00 82.06 113 ASN A O 1
ATOM 952 N N . ARG A 1 114 ? 15.822 2.938 -7.096 1.00 83.56 114 ARG A N 1
ATOM 953 C CA . ARG A 1 114 ? 15.680 4.018 -8.076 1.00 83.56 114 ARG A CA 1
ATOM 954 C C . ARG A 1 114 ? 14.298 3.972 -8.732 1.00 83.56 114 ARG A C 1
ATOM 956 O O . ARG A 1 114 ? 13.721 2.905 -8.980 1.00 83.56 114 ARG A O 1
ATOM 963 N N . ARG A 1 115 ? 13.740 5.148 -9.016 1.00 82.44 115 ARG A N 1
ATOM 964 C CA . ARG A 1 115 ? 12.412 5.320 -9.620 1.00 82.44 115 ARG A CA 1
ATOM 965 C C . ARG A 1 115 ? 12.424 6.456 -10.639 1.00 82.44 115 ARG A C 1
ATOM 967 O O . ARG A 1 115 ? 13.084 7.471 -10.433 1.00 82.44 115 ARG A O 1
ATOM 974 N N . PHE A 1 116 ? 11.674 6.273 -11.722 1.00 75.56 116 PHE A N 1
ATOM 975 C CA . PHE A 1 116 ? 11.346 7.354 -12.650 1.00 75.56 116 PHE A CA 1
ATOM 976 C C . PHE A 1 116 ? 10.206 8.196 -12.074 1.00 75.56 116 PHE A C 1
ATOM 978 O O . PHE A 1 116 ? 9.328 7.645 -11.410 1.00 75.56 116 PHE A O 1
ATOM 985 N N . GLU A 1 117 ? 10.208 9.499 -12.365 1.00 67.69 117 GLU A N 1
ATOM 986 C CA . GLU A 1 117 ? 9.081 10.405 -12.081 1.00 67.69 117 GLU A CA 1
ATOM 987 C C . GLU A 1 117 ? 8.626 10.415 -10.607 1.00 67.69 117 GLU A C 1
ATOM 989 O O . GLU A 1 117 ? 7.434 10.397 -10.302 1.00 67.69 117 GLU A O 1
ATOM 994 N N . MET A 1 118 ? 9.569 10.459 -9.664 1.00 63.94 118 MET A N 1
ATOM 995 C CA . MET A 1 118 ? 9.256 10.930 -8.311 1.00 63.94 118 MET A CA 1
ATOM 996 C C . MET A 1 118 ? 9.305 12.459 -8.312 1.00 63.94 118 MET A C 1
ATOM 998 O O . MET A 1 118 ? 10.218 13.031 -8.909 1.00 63.94 118 MET A O 1
ATOM 1002 N N . ASN A 1 119 ? 8.366 13.144 -7.647 1.00 63.12 119 ASN A N 1
ATOM 1003 C CA . ASN A 1 119 ? 8.642 14.544 -7.328 1.00 63.12 119 ASN A CA 1
ATOM 1004 C C . ASN A 1 119 ? 9.868 14.556 -6.420 1.00 63.12 119 ASN A C 1
ATOM 1006 O O . ASN A 1 119 ? 9.901 13.825 -5.438 1.00 63.12 119 ASN A O 1
ATOM 1010 N N . GLU A 1 120 ? 10.838 15.424 -6.690 1.00 60.75 120 GLU A N 1
ATOM 1011 C CA . GLU A 1 120 ? 11.990 15.609 -5.794 1.00 60.75 120 GLU A CA 1
ATOM 1012 C C . GLU A 1 120 ? 11.565 16.014 -4.368 1.00 60.75 120 GLU A C 1
ATOM 1014 O O . GLU A 1 120 ? 12.320 15.838 -3.418 1.00 60.75 120 GLU A O 1
ATOM 1019 N N . ALA A 1 121 ? 10.351 16.553 -4.218 1.00 66.62 121 ALA A N 1
ATOM 1020 C CA . ALA A 1 121 ? 9.751 16.887 -2.930 1.00 66.62 121 ALA A CA 1
ATOM 1021 C C . ALA A 1 121 ? 9.148 15.679 -2.184 1.00 66.62 121 ALA A C 1
ATOM 1023 O O . ALA A 1 121 ? 8.895 15.788 -0.984 1.00 66.62 121 ALA A O 1
ATOM 1024 N N . ASP A 1 122 ? 8.906 14.557 -2.867 1.00 71.25 122 ASP A N 1
ATOM 1025 C CA . ASP A 1 122 ? 8.348 13.341 -2.276 1.00 71.25 122 ASP A CA 1
ATOM 1026 C C . ASP A 1 122 ? 9.494 12.424 -1.820 1.00 71.25 122 ASP A C 1
ATOM 1028 O O . ASP A 1 122 ? 10.306 11.967 -2.622 1.00 71.25 122 ASP A O 1
ATOM 1032 N N . SER A 1 123 ? 9.551 12.109 -0.524 1.00 78.00 123 SER A N 1
ATOM 1033 C CA . SER A 1 123 ? 10.558 11.194 0.040 1.00 78.00 123 SER A CA 1
ATOM 1034 C C . SER A 1 123 ? 10.261 9.711 -0.236 1.00 78.00 123 SER A C 1
ATOM 1036 O O . SER A 1 123 ? 11.149 8.857 -0.154 1.00 78.00 123 SER A O 1
ATOM 1038 N N . GLU A 1 124 ? 9.013 9.379 -0.582 1.00 83.25 124 GLU A N 1
ATOM 1039 C CA . GLU A 1 124 ? 8.539 8.010 -0.797 1.00 83.25 124 GLU A CA 1
ATOM 1040 C C . GLU A 1 124 ? 7.973 7.817 -2.206 1.00 83.25 124 GLU A C 1
ATOM 1042 O O . GLU A 1 124 ? 7.207 8.635 -2.711 1.00 83.25 124 GLU A O 1
ATOM 1047 N N . CYS A 1 125 ? 8.304 6.692 -2.843 1.00 84.88 125 CYS A N 1
ATOM 1048 C CA . CYS A 1 125 ? 7.743 6.355 -4.146 1.00 84.88 125 CYS A CA 1
ATOM 1049 C C . CYS A 1 125 ? 6.285 5.880 -4.044 1.00 84.88 125 CYS A C 1
ATOM 1051 O O . CYS A 1 125 ? 5.849 5.336 -3.025 1.00 84.88 125 CYS A O 1
ATOM 1053 N N . GLY A 1 126 ? 5.537 6.006 -5.145 1.00 80.12 126 GLY A N 1
ATOM 1054 C CA . GLY A 1 126 ? 4.115 5.652 -5.192 1.00 80.12 126 GLY A CA 1
ATOM 1055 C C . GLY A 1 126 ? 3.797 4.204 -4.801 1.00 80.12 126 GLY A C 1
ATOM 1056 O O . GLY A 1 126 ? 2.716 3.943 -4.283 1.00 80.12 126 GLY A O 1
ATOM 1057 N N . GLU A 1 127 ? 4.712 3.256 -5.007 1.00 79.81 127 GLU A N 1
ATOM 1058 C CA . GLU A 1 127 ? 4.531 1.871 -4.550 1.00 79.81 127 GLU A CA 1
ATOM 1059 C C . GLU A 1 127 ? 4.620 1.747 -3.033 1.00 79.81 127 GLU A C 1
ATOM 1061 O O . GLU A 1 127 ? 3.731 1.156 -2.430 1.00 79.81 127 GLU A O 1
ATOM 1066 N N . CYS A 1 128 ? 5.626 2.361 -2.405 1.00 82.62 128 CYS A N 1
ATOM 1067 C CA . CYS A 1 128 ? 5.764 2.360 -0.950 1.00 82.62 128 CYS A CA 1
ATOM 1068 C C . CYS A 1 128 ? 4.603 3.076 -0.248 1.00 82.62 128 CYS A C 1
ATOM 1070 O O . CYS A 1 128 ? 4.237 2.707 0.872 1.00 82.62 128 CYS A O 1
ATOM 1072 N N . ILE A 1 129 ? 4.025 4.090 -0.900 1.00 83.06 129 ILE A N 1
ATOM 1073 C CA . ILE A 1 129 ? 2.813 4.772 -0.433 1.00 83.06 129 ILE A CA 1
ATOM 1074 C C . ILE A 1 129 ? 1.609 3.828 -0.534 1.00 83.06 129 ILE A C 1
ATOM 1076 O O . ILE A 1 129 ? 0.870 3.663 0.436 1.00 83.06 129 ILE A O 1
ATOM 1080 N N . LYS A 1 130 ? 1.423 3.166 -1.684 1.00 81.56 130 LYS A N 1
ATOM 1081 C CA . LYS A 1 130 ? 0.336 2.193 -1.888 1.00 81.56 130 LYS A CA 1
ATOM 1082 C C . LYS A 1 130 ? 0.430 1.012 -0.928 1.00 81.56 130 LYS A C 1
ATOM 1084 O O . LYS A 1 130 ? -0.591 0.569 -0.419 1.00 81.56 130 LYS A O 1
ATOM 1089 N N . GLU A 1 131 ? 1.631 0.505 -0.679 1.00 77.25 131 GLU A N 1
ATOM 1090 C CA . GLU A 1 131 ? 1.863 -0.594 0.256 1.00 77.25 131 GLU A CA 1
ATOM 1091 C C . GLU A 1 131 ? 1.505 -0.190 1.688 1.00 77.25 131 GLU A C 1
ATOM 1093 O O . GLU A 1 131 ? 0.794 -0.924 2.367 1.00 77.25 131 GLU A O 1
ATOM 1098 N N . ALA A 1 132 ? 1.900 1.011 2.122 1.00 78.56 132 ALA A N 1
ATOM 1099 C CA . ALA A 1 132 ? 1.498 1.531 3.427 1.00 78.56 132 ALA A CA 1
ATOM 1100 C C . ALA A 1 132 ? -0.031 1.650 3.553 1.00 78.56 132 ALA A C 1
ATOM 1102 O O . ALA A 1 132 ? -0.599 1.211 4.551 1.00 78.56 132 ALA A O 1
ATOM 1103 N N . GLN A 1 133 ? -0.702 2.176 2.522 1.00 78.75 133 GLN A N 1
ATOM 1104 C CA . GLN A 1 133 ? -2.166 2.264 2.485 1.00 78.75 133 GLN A CA 1
ATOM 1105 C C . GLN A 1 133 ? -2.835 0.886 2.507 1.00 78.75 133 GLN A C 1
ATOM 1107 O O . GLN A 1 133 ? -3.851 0.702 3.174 1.00 78.75 133 GLN A O 1
ATOM 1112 N N . LYS A 1 134 ? -2.272 -0.089 1.788 1.00 82.12 134 LYS A N 1
ATOM 1113 C CA . LYS A 1 134 ? -2.782 -1.459 1.766 1.00 82.12 134 LYS A CA 1
ATOM 1114 C C . LYS A 1 134 ? -2.637 -2.123 3.134 1.00 82.12 134 LYS A C 1
ATOM 1116 O O . LYS A 1 134 ? -3.610 -2.685 3.616 1.00 82.12 134 LYS A O 1
ATOM 1121 N N . ASN A 1 135 ? -1.479 -1.998 3.778 1.00 80.62 135 ASN A N 1
ATOM 1122 C CA . ASN A 1 135 ? -1.258 -2.550 5.116 1.00 80.62 135 ASN A CA 1
ATOM 1123 C C . ASN A 1 135 ? -2.248 -1.963 6.134 1.00 80.62 135 ASN A C 1
ATOM 1125 O O . ASN A 1 135 ? -2.808 -2.703 6.938 1.00 80.62 135 ASN A O 1
ATOM 1129 N N . GLU A 1 136 ? -2.531 -0.657 6.065 1.00 82.25 136 GLU A N 1
ATOM 1130 C CA . GLU A 1 136 ? -3.552 -0.034 6.916 1.00 82.25 136 GLU A CA 1
ATOM 1131 C C . GLU A 1 136 ? -4.955 -0.613 6.660 1.00 82.25 136 GLU A C 1
ATOM 1133 O O . GLU A 1 136 ? -5.700 -0.874 7.607 1.00 82.25 136 GLU A O 1
ATOM 1138 N N . GLN A 1 137 ? -5.325 -0.847 5.397 1.00 84.75 137 GLN A N 1
ATOM 1139 C CA . GLN A 1 137 ? -6.603 -1.482 5.062 1.00 84.75 137 GLN A CA 1
ATOM 1140 C C . GLN A 1 137 ? -6.671 -2.939 5.527 1.00 84.75 137 GLN A C 1
ATOM 1142 O O . GLN A 1 137 ? -7.687 -3.339 6.098 1.00 84.75 137 GLN A O 1
ATOM 1147 N N . ASP A 1 138 ? -5.602 -3.709 5.332 1.00 88.94 138 ASP A N 1
ATOM 1148 C CA . ASP A 1 138 ? -5.519 -5.110 5.746 1.00 88.94 138 ASP A CA 1
ATOM 1149 C C . ASP A 1 138 ? -5.661 -5.232 7.278 1.00 88.94 138 ASP A C 1
ATOM 1151 O O . ASP A 1 138 ? -6.438 -6.061 7.756 1.00 88.94 138 ASP A O 1
ATOM 1155 N N . GLU A 1 139 ? -5.030 -4.341 8.058 1.00 88.44 139 GLU A N 1
ATOM 1156 C CA . GLU A 1 139 ? -5.214 -4.271 9.518 1.00 88.44 139 GLU A CA 1
ATOM 1157 C C . GLU A 1 139 ? -6.670 -4.002 9.928 1.00 88.44 139 GLU A C 1
ATOM 1159 O O . GLU A 1 139 ? -7.174 -4.574 10.898 1.00 88.44 139 GLU A O 1
ATOM 1164 N N . LEU A 1 140 ? -7.353 -3.092 9.227 1.00 91.88 140 LEU A N 1
ATOM 1165 C CA . LEU A 1 140 ? -8.748 -2.760 9.521 1.00 91.88 140 LEU A CA 1
ATOM 1166 C C . LEU A 1 140 ? -9.685 -3.931 9.201 1.00 91.88 140 LEU A C 1
ATOM 1168 O O . LEU A 1 140 ? -10.625 -4.187 9.955 1.00 91.88 140 LEU A O 1
ATOM 1172 N N . ILE A 1 141 ? -9.415 -4.653 8.112 1.00 91.38 141 ILE A N 1
ATOM 1173 C CA . ILE A 1 141 ? -10.155 -5.861 7.733 1.00 91.38 141 ILE A CA 1
ATOM 1174 C C . ILE A 1 141 ? -9.929 -6.969 8.768 1.00 91.38 141 ILE A C 1
ATOM 1176 O O . ILE A 1 141 ? -10.883 -7.633 9.174 1.00 91.38 141 ILE A O 1
ATOM 1180 N N . GLU A 1 142 ? -8.696 -7.157 9.241 1.00 92.25 142 GLU A N 1
ATOM 1181 C CA . GLU A 1 142 ? -8.395 -8.142 10.282 1.00 92.25 142 GLU A CA 1
ATOM 1182 C C . GLU A 1 142 ? -9.137 -7.834 11.591 1.00 92.25 142 GLU A C 1
ATOM 1184 O O . GLU A 1 142 ? -9.753 -8.726 12.179 1.00 92.25 142 GLU A O 1
ATOM 1189 N N . LEU A 1 143 ? -9.137 -6.569 12.022 1.00 92.94 143 LEU A N 1
ATOM 1190 C CA . LEU A 1 143 ? -9.899 -6.124 13.190 1.00 92.94 143 LEU A CA 1
ATOM 1191 C C . LEU A 1 143 ? -11.388 -6.411 13.046 1.00 92.94 143 LEU A C 1
ATOM 1193 O O . LEU A 1 143 ? -11.984 -6.973 13.964 1.00 92.94 143 LEU A O 1
ATOM 1197 N N . LYS A 1 144 ? -11.969 -6.073 11.891 1.00 94.81 144 LYS A N 1
ATOM 1198 C CA . LYS A 1 144 ? -13.373 -6.364 11.600 1.00 94.81 144 LYS A CA 1
ATOM 1199 C C . LYS A 1 144 ? -13.663 -7.856 11.751 1.00 94.81 144 LYS A C 1
ATOM 1201 O O . LYS A 1 144 ? -14.549 -8.227 12.511 1.00 94.81 144 LYS A O 1
ATOM 1206 N N . ASN A 1 145 ? -12.859 -8.708 11.119 1.00 93.44 145 ASN A N 1
ATOM 1207 C CA . ASN A 1 145 ? -13.026 -10.160 11.197 1.00 93.44 145 ASN A CA 1
ATOM 1208 C C . ASN A 1 145 ? -12.898 -10.694 12.635 1.00 93.44 145 ASN A C 1
ATOM 1210 O O . ASN A 1 145 ? -13.553 -11.669 12.998 1.00 93.44 145 ASN A O 1
ATOM 1214 N N . ASN A 1 146 ? -12.036 -10.098 13.463 1.00 93.56 146 ASN A N 1
ATOM 1215 C CA . ASN A 1 146 ? -11.889 -10.494 14.863 1.00 93.56 146 ASN A CA 1
ATOM 1216 C C . ASN A 1 146 ? -13.110 -10.100 15.703 1.00 93.56 146 ASN A C 1
ATOM 1218 O O . ASN A 1 146 ? -13.551 -10.899 16.524 1.00 93.56 146 ASN A O 1
ATOM 1222 N N . LEU A 1 147 ? -13.685 -8.922 15.463 1.00 93.62 147 LEU A N 1
ATOM 1223 C CA . LEU A 1 147 ? -14.911 -8.473 16.128 1.00 93.62 147 LEU A CA 1
ATOM 1224 C C . LEU A 1 147 ? -16.125 -9.307 15.689 1.00 93.62 147 LEU A C 1
ATOM 1226 O O . LEU A 1 147 ? -16.902 -9.744 16.537 1.00 93.62 147 LEU A O 1
ATOM 1230 N N . GLU A 1 148 ? -16.217 -9.653 14.403 1.00 94.12 148 GLU A N 1
ATOM 1231 C CA . GLU A 1 148 ? -17.252 -10.559 13.886 1.00 94.12 148 GLU A CA 1
ATOM 1232 C C . GLU A 1 148 ? -17.172 -11.955 14.523 1.00 94.12 148 GLU A C 1
ATOM 1234 O O . GLU A 1 148 ? -18.199 -12.540 14.866 1.00 94.12 148 GLU A O 1
ATOM 1239 N N . LYS A 1 149 ? -15.962 -12.487 14.759 1.00 93.75 149 LYS A N 1
ATOM 1240 C CA . LYS A 1 149 ? -15.771 -13.766 15.477 1.00 93.75 149 LYS A CA 1
ATOM 1241 C C . LYS A 1 149 ? -16.243 -13.719 16.930 1.00 93.75 149 LYS A C 1
ATOM 1243 O O . LYS A 1 149 ? -16.622 -14.759 17.462 1.00 93.75 149 LYS A O 1
ATOM 1248 N N . LEU A 1 150 ? -16.205 -12.545 17.558 1.00 91.50 150 LEU A N 1
ATOM 1249 C CA . LEU A 1 150 ? -16.748 -12.310 18.898 1.00 91.50 150 LEU A CA 1
ATOM 1250 C C . LEU A 1 150 ? -18.272 -12.082 18.880 1.00 91.50 150 LEU A C 1
ATOM 1252 O O . LEU A 1 150 ? -18.887 -11.994 19.936 1.00 91.50 150 LEU A O 1
ATOM 1256 N N . GLY A 1 151 ? -18.890 -12.027 17.695 1.00 93.19 151 GLY A N 1
ATOM 1257 C CA . GLY A 1 151 ? -20.329 -11.834 17.520 1.00 93.19 151 GLY A CA 1
ATOM 1258 C C . GLY A 1 151 ? -20.758 -10.378 17.327 1.00 93.19 151 GLY A C 1
ATOM 1259 O O . GLY A 1 151 ? -21.958 -10.108 17.351 1.00 93.19 151 GLY A O 1
ATOM 1260 N N . TYR A 1 152 ? -19.817 -9.453 17.115 1.00 91.75 152 TYR A N 1
ATOM 1261 C CA . TYR A 1 152 ? -20.107 -8.033 16.903 1.00 91.75 152 TYR A CA 1
ATOM 1262 C C . TYR A 1 152 ? -20.024 -7.669 15.421 1.00 91.75 152 TYR A C 1
ATOM 1264 O O . TYR A 1 152 ? -18.969 -7.776 14.796 1.00 91.75 152 TYR A O 1
ATOM 1272 N N . GLU A 1 153 ? -21.138 -7.195 14.868 1.00 91.38 153 GLU A N 1
ATOM 1273 C CA . GLU A 1 153 ? -21.186 -6.630 13.521 1.00 91.38 153 GLU A CA 1
ATOM 1274 C C . GLU A 1 153 ? -20.834 -5.139 13.589 1.00 91.38 153 GLU A C 1
ATOM 1276 O O . GLU A 1 153 ? -21.580 -4.335 14.148 1.00 91.38 153 GLU A O 1
ATOM 1281 N N . ILE A 1 154 ? -19.665 -4.778 13.059 1.00 90.88 154 ILE A N 1
ATOM 1282 C CA . ILE A 1 154 ? -19.161 -3.403 13.055 1.00 90.88 154 ILE A CA 1
ATOM 1283 C C . ILE A 1 154 ? -18.483 -3.078 11.724 1.00 90.88 154 ILE A C 1
ATOM 1285 O O . ILE A 1 154 ? -17.748 -3.884 11.144 1.00 90.88 154 ILE A O 1
ATOM 1289 N N . ASP A 1 155 ? -18.724 -1.865 11.235 1.00 92.00 155 ASP A N 1
ATOM 1290 C CA . ASP A 1 155 ? -18.159 -1.398 9.979 1.00 92.00 155 ASP A CA 1
ATOM 1291 C C . ASP A 1 155 ? -16.727 -0.885 10.130 1.00 92.00 155 ASP A C 1
ATOM 1293 O O . ASP A 1 155 ? -16.317 -0.350 11.162 1.00 92.00 155 ASP A O 1
ATOM 1297 N N . VAL A 1 156 ? -15.966 -0.969 9.034 1.00 92.25 156 VAL A N 1
ATOM 1298 C CA . VAL A 1 156 ? -14.589 -0.454 8.964 1.00 92.25 156 VAL A CA 1
ATOM 1299 C C . VAL A 1 156 ? -14.527 1.036 9.325 1.00 92.25 156 VAL A C 1
ATOM 1301 O O . VAL A 1 156 ? -13.571 1.474 9.965 1.00 92.25 156 VAL A O 1
ATOM 1304 N N . SER A 1 157 ? -15.552 1.815 8.967 1.00 92.38 157 SER A N 1
ATOM 1305 C CA . SER A 1 157 ? -15.642 3.235 9.324 1.00 92.38 157 SER A CA 1
ATOM 1306 C C . SER A 1 157 ? -15.743 3.462 10.834 1.00 92.38 157 SER A C 1
ATOM 1308 O O . SER A 1 157 ? -15.093 4.378 11.341 1.00 92.38 157 SER A O 1
ATOM 1310 N N . GLU A 1 158 ? -16.456 2.604 11.567 1.00 93.44 158 GLU A N 1
ATOM 1311 C CA . GLU A 1 158 ? -16.539 2.694 13.029 1.00 93.44 158 GLU A CA 1
ATOM 1312 C C . GLU A 1 158 ? -15.238 2.224 13.688 1.00 93.44 158 GLU A C 1
ATOM 1314 O O . GLU A 1 158 ? -14.732 2.887 14.590 1.00 93.44 158 GLU A O 1
ATOM 1319 N N . ILE A 1 159 ? -14.588 1.180 13.165 1.00 93.81 159 ILE A N 1
ATOM 1320 C CA . ILE A 1 159 ? -13.240 0.774 13.612 1.00 93.81 159 ILE A CA 1
ATOM 1321 C C . ILE A 1 159 ? -12.243 1.936 13.460 1.00 93.81 159 ILE A C 1
ATOM 1323 O O . ILE A 1 159 ? -11.474 2.242 14.378 1.00 93.81 159 ILE A O 1
ATOM 1327 N N . GLN A 1 160 ? -12.273 2.635 12.321 1.00 92.81 160 GLN A N 1
ATOM 1328 C CA . GLN A 1 160 ? -11.458 3.832 12.100 1.00 92.81 160 GLN A CA 1
ATOM 1329 C C . GLN A 1 160 ? -11.822 4.964 13.067 1.00 92.81 160 GLN A C 1
ATOM 1331 O O . GLN A 1 160 ? -10.932 5.655 13.570 1.00 92.81 160 GLN A O 1
ATOM 1336 N N . ARG A 1 161 ? -13.114 5.167 13.341 1.00 93.81 161 ARG A N 1
ATOM 1337 C CA . ARG A 1 161 ? -13.609 6.159 14.304 1.00 93.81 161 ARG A CA 1
ATOM 1338 C C . ARG A 1 161 ? -13.064 5.881 15.706 1.00 93.81 161 ARG A C 1
ATOM 1340 O O . ARG A 1 161 ? -12.510 6.787 16.326 1.00 93.81 161 ARG A O 1
ATOM 1347 N N . ILE A 1 162 ? -13.105 4.630 16.161 1.00 92.88 162 ILE A N 1
ATOM 1348 C CA . ILE A 1 162 ? -12.539 4.198 17.446 1.00 92.88 162 ILE A CA 1
ATOM 1349 C C . ILE A 1 162 ? -11.017 4.435 17.485 1.00 92.88 162 ILE A C 1
ATOM 1351 O O . ILE A 1 162 ? -10.511 5.036 18.439 1.00 92.88 162 ILE A O 1
ATOM 1355 N N . LYS A 1 163 ? -10.284 4.048 16.427 1.00 91.69 163 LYS A N 1
ATOM 1356 C CA . LYS A 1 163 ? -8.834 4.306 16.302 1.00 91.69 163 LYS A CA 1
ATOM 1357 C C . LYS A 1 163 ? -8.504 5.804 16.412 1.00 91.69 163 LYS A C 1
ATOM 1359 O O . LYS A 1 163 ? -7.543 6.165 17.091 1.00 91.69 163 LYS A O 1
ATOM 1364 N N . LYS A 1 164 ? -9.314 6.699 15.826 1.00 92.81 164 LYS A N 1
ATOM 1365 C CA . LYS A 1 164 ? -9.133 8.168 15.931 1.00 92.81 164 LYS A CA 1
ATOM 1366 C C . LYS A 1 164 ? -9.243 8.696 17.364 1.00 92.81 164 LYS A C 1
ATOM 1368 O O . LYS A 1 164 ? -8.707 9.766 17.662 1.00 92.81 164 LYS A O 1
ATOM 1373 N N . PHE A 1 165 ? -9.912 7.969 18.256 1.00 92.38 165 PHE A N 1
ATOM 1374 C CA . PHE A 1 165 ? -9.970 8.303 19.678 1.00 92.38 165 PHE A CA 1
ATOM 1375 C C . PHE A 1 165 ? -8.786 7.758 20.487 1.00 92.38 165 PHE A C 1
ATOM 1377 O O . PHE A 1 165 ? -8.720 8.016 21.686 1.00 92.38 165 PHE A O 1
ATOM 1384 N N . GLY A 1 166 ? -7.828 7.084 19.841 1.00 89.19 166 GLY A N 1
ATOM 1385 C CA . GLY A 1 166 ? -6.598 6.590 20.463 1.00 89.19 166 GLY A CA 1
ATOM 1386 C C . GLY A 1 166 ? -6.715 5.193 21.070 1.00 89.19 166 GLY A C 1
ATOM 1387 O O . GLY A 1 166 ? -5.799 4.751 21.761 1.00 89.19 166 GLY A O 1
ATOM 1388 N N . VAL A 1 167 ? -7.817 4.484 20.823 1.00 91.56 167 VAL A N 1
ATOM 1389 C CA . VAL A 1 167 ? -7.986 3.099 21.275 1.00 91.56 167 VAL A CA 1
ATOM 1390 C C . VAL A 1 167 ? -7.164 2.183 20.370 1.00 91.56 167 VAL A C 1
ATOM 1392 O O . VAL A 1 167 ? -7.284 2.224 19.144 1.00 91.56 167 VAL A O 1
ATOM 1395 N N . ASN A 1 168 ? -6.321 1.349 20.975 1.00 90.25 168 ASN A N 1
ATOM 1396 C CA . ASN A 1 168 ? -5.505 0.393 20.235 1.00 90.25 168 ASN A CA 1
ATOM 1397 C C . ASN A 1 168 ? -6.277 -0.900 19.918 1.00 90.25 168 ASN A C 1
ATOM 1399 O O . ASN A 1 168 ? -7.274 -1.233 20.558 1.00 90.25 168 ASN A O 1
ATOM 1403 N N . ASN A 1 169 ? -5.753 -1.668 18.961 1.00 90.88 169 ASN A N 1
ATOM 1404 C CA . ASN A 1 169 ? -6.349 -2.918 18.487 1.00 90.88 169 ASN A CA 1
ATOM 1405 C C . ASN A 1 169 ? -6.610 -3.932 19.612 1.00 90.88 169 ASN A C 1
ATOM 1407 O O . ASN A 1 169 ? -7.607 -4.638 19.565 1.00 90.88 169 ASN A O 1
ATOM 1411 N N . ARG A 1 170 ? -5.733 -4.005 20.624 1.00 89.56 170 ARG A N 1
ATOM 1412 C CA . ARG A 1 170 ? -5.844 -4.985 21.717 1.00 89.56 170 ARG A CA 1
ATOM 1413 C C . ARG A 1 170 ? -7.019 -4.696 22.637 1.00 89.56 170 ARG A C 1
ATOM 1415 O O . ARG A 1 170 ? -7.663 -5.633 23.078 1.00 89.56 170 ARG A O 1
ATOM 1422 N N . ILE A 1 171 ? -7.265 -3.420 22.922 1.00 91.44 171 ILE A N 1
ATOM 1423 C CA . ILE A 1 171 ? -8.412 -2.984 23.722 1.00 91.44 171 ILE A CA 1
ATOM 1424 C C . ILE A 1 171 ? -9.692 -3.150 22.907 1.00 91.44 171 ILE A C 1
ATOM 1426 O O . ILE A 1 171 ? -10.687 -3.627 23.425 1.00 91.44 171 ILE A O 1
ATOM 1430 N N . MET A 1 172 ? -9.659 -2.803 21.619 1.00 92.06 172 MET A N 1
ATOM 1431 C CA . MET A 1 172 ? -10.847 -2.853 20.767 1.00 92.06 172 MET A CA 1
ATOM 1432 C C . MET A 1 172 ? -11.469 -4.251 20.682 1.00 92.06 172 MET A C 1
ATOM 1434 O O . MET A 1 172 ? -12.687 -4.369 20.656 1.00 92.06 172 MET A O 1
ATOM 1438 N N . VAL A 1 173 ? -10.639 -5.297 20.647 1.00 92.38 173 VAL A N 1
ATOM 1439 C CA . VAL A 1 173 ? -11.089 -6.694 20.544 1.00 92.38 173 VAL A CA 1
ATOM 1440 C C . VAL A 1 173 ? -11.431 -7.334 21.896 1.00 92.38 173 VAL A C 1
ATOM 1442 O O . VAL A 1 173 ? -11.571 -8.553 21.961 1.00 92.38 173 VAL A O 1
ATOM 1445 N N . THR A 1 174 ? -11.534 -6.565 22.986 1.00 92.81 174 THR A N 1
ATOM 1446 C CA . THR A 1 174 ? -12.065 -7.095 24.250 1.00 92.81 174 THR A CA 1
ATOM 1447 C C . THR A 1 174 ? -13.583 -6.970 24.278 1.00 92.81 174 THR A C 1
ATOM 1449 O O . THR A 1 174 ? -14.134 -5.943 23.881 1.00 92.81 174 THR A O 1
ATOM 1452 N N . GLU A 1 175 ? -14.259 -8.007 24.781 1.00 91.75 175 GLU A N 1
ATOM 1453 C CA . GLU A 1 175 ? -15.719 -8.011 24.951 1.00 91.75 175 GLU A CA 1
ATOM 1454 C C . GLU A 1 175 ? -16.177 -6.810 25.794 1.00 91.75 175 GLU A C 1
ATOM 1456 O O . GLU A 1 175 ? -17.047 -6.059 25.370 1.00 91.75 175 GLU A O 1
ATOM 1461 N N . GLU A 1 176 ? -15.500 -6.534 26.914 1.00 92.75 176 GLU A N 1
ATOM 1462 C CA . GLU A 1 176 ? -15.837 -5.416 27.808 1.00 92.75 176 GLU A CA 1
ATOM 1463 C C . GLU A 1 176 ? -15.836 -4.048 27.109 1.00 92.75 176 GLU A C 1
ATOM 1465 O O . GLU A 1 176 ? -16.708 -3.212 27.361 1.00 92.75 176 GLU A O 1
ATOM 1470 N N . PHE A 1 177 ? -14.849 -3.791 26.243 1.00 94.56 177 PHE A N 1
ATOM 1471 C CA . PHE A 1 177 ? -14.768 -2.515 25.542 1.00 94.56 177 PHE A CA 1
ATOM 1472 C C . PHE A 1 177 ? -15.825 -2.426 24.446 1.00 94.56 177 PHE A C 1
ATOM 1474 O O . PHE A 1 177 ? -16.513 -1.409 24.343 1.00 94.56 177 PHE A O 1
ATOM 1481 N N . ILE A 1 178 ? -15.943 -3.464 23.611 1.00 93.62 178 ILE A N 1
ATOM 1482 C CA . ILE A 1 178 ? -16.829 -3.410 22.450 1.00 93.62 178 ILE A CA 1
ATOM 1483 C C . ILE A 1 178 ? -18.301 -3.400 22.872 1.00 93.62 178 ILE A C 1
ATOM 1485 O O . ILE A 1 178 ? -19.064 -2.623 22.309 1.00 93.62 178 ILE A O 1
ATOM 1489 N N . GLU A 1 179 ? -18.693 -4.142 23.913 1.00 93.69 179 GLU A N 1
ATOM 1490 C CA . GLU A 1 179 ? -20.046 -4.067 24.484 1.00 93.69 179 GLU A CA 1
ATOM 1491 C C . GLU A 1 179 ? -20.368 -2.641 24.918 1.00 93.69 179 GLU A C 1
ATOM 1493 O O . GLU A 1 179 ? -21.377 -2.065 24.504 1.00 93.69 179 GLU A O 1
ATOM 1498 N N . ARG A 1 180 ? -19.456 -2.029 25.684 1.00 93.19 180 ARG A N 1
ATOM 1499 C CA . ARG A 1 180 ? -19.634 -0.656 26.149 1.00 93.19 180 ARG A CA 1
ATOM 1500 C C . ARG A 1 180 ? -19.699 0.332 24.991 1.00 93.19 180 ARG A C 1
ATOM 1502 O O . ARG A 1 180 ? -20.483 1.275 25.046 1.00 93.19 180 ARG A O 1
ATOM 1509 N N . TYR A 1 181 ? -18.887 0.132 23.956 1.00 94.00 181 TYR A N 1
ATOM 1510 C CA . TYR A 1 181 ? -18.893 0.968 22.762 1.00 94.00 181 TYR A CA 1
ATOM 1511 C C . TYR A 1 181 ? -20.221 0.870 21.999 1.00 94.00 181 TYR A C 1
ATOM 1513 O O . TYR A 1 181 ? -20.770 1.902 21.616 1.00 94.00 181 TYR A O 1
ATOM 1521 N N . MET A 1 182 ? -20.774 -0.336 21.833 1.00 92.19 182 MET A N 1
ATOM 1522 C CA . MET A 1 182 ? -22.046 -0.556 21.132 1.00 92.19 182 MET A CA 1
ATOM 1523 C C . MET A 1 182 ? -23.226 0.132 21.834 1.00 92.19 182 MET A C 1
ATOM 1525 O O . MET A 1 182 ? -24.128 0.624 21.164 1.00 92.19 182 MET A O 1
ATOM 1529 N N . GLU A 1 183 ? -23.202 0.259 23.164 1.00 93.75 183 GLU A N 1
ATOM 1530 C CA . GLU A 1 183 ? -24.217 1.018 23.917 1.00 93.75 183 GLU A CA 1
ATOM 1531 C C . GLU A 1 183 ? -24.196 2.530 23.644 1.00 93.75 183 GLU A C 1
ATOM 1533 O O . GLU A 1 183 ? -25.160 3.232 23.954 1.00 93.75 183 GLU A O 1
ATOM 1538 N N . MET A 1 184 ? -23.087 3.054 23.120 1.00 93.06 184 MET A N 1
ATOM 1539 C CA . MET A 1 184 ? -22.856 4.491 22.963 1.00 93.06 184 MET A CA 1
ATOM 1540 C C . MET A 1 184 ? -22.481 4.900 21.534 1.00 93.06 184 MET A C 1
ATOM 1542 O O . MET A 1 184 ? -22.133 6.056 21.304 1.00 93.06 184 MET A O 1
ATOM 1546 N N . ILE A 1 185 ? -22.585 3.982 20.571 1.00 91.69 185 ILE A N 1
ATOM 1547 C CA . ILE A 1 185 ? -22.203 4.175 19.164 1.00 91.69 185 ILE A CA 1
ATOM 1548 C C . ILE A 1 185 ? -22.936 5.350 18.496 1.00 91.69 185 ILE A C 1
ATOM 1550 O O . ILE A 1 185 ? -22.340 6.092 17.709 1.00 91.69 185 ILE A O 1
ATOM 1554 N N . ASP A 1 186 ? -24.191 5.574 18.895 1.00 92.50 186 ASP A N 1
ATOM 1555 C CA . ASP A 1 186 ? -25.069 6.632 18.385 1.00 92.50 186 ASP A CA 1
ATOM 1556 C C . ASP A 1 186 ? -24.769 8.024 18.971 1.00 92.50 186 ASP A C 1
ATOM 1558 O O . ASP A 1 186 ? -25.382 9.016 18.568 1.00 92.50 186 ASP A O 1
ATOM 1562 N N . LEU A 1 187 ? -23.839 8.134 19.927 1.00 93.38 187 LEU A N 1
ATOM 1563 C CA . LEU A 1 187 ? -23.428 9.429 20.464 1.00 93.38 187 LEU A CA 1
ATOM 1564 C C . LEU A 1 187 ? -22.656 10.246 19.421 1.00 93.38 187 LEU A C 1
ATOM 1566 O O . LEU A 1 187 ? -21.880 9.722 18.615 1.00 93.38 187 LEU A O 1
ATOM 1570 N N . GLU A 1 188 ? -22.793 11.570 19.504 1.00 92.69 188 GLU A N 1
ATOM 1571 C CA . GLU A 1 188 ? -21.956 12.486 18.732 1.00 92.69 188 GLU A CA 1
ATOM 1572 C C . GLU A 1 188 ? -20.476 12.327 19.112 1.00 92.69 188 GLU A C 1
ATOM 1574 O O . GLU A 1 188 ? -20.135 12.131 20.280 1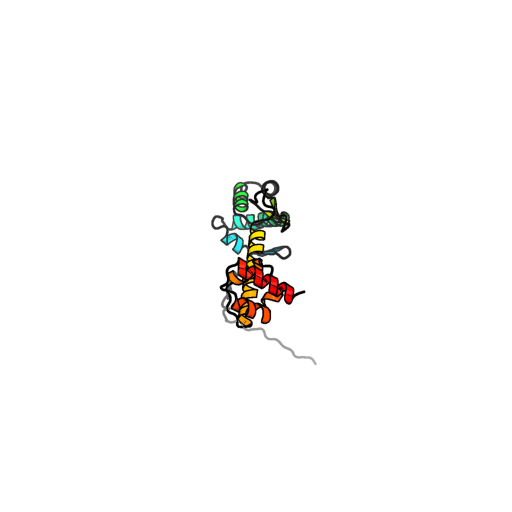.00 92.69 188 GLU A O 1
ATOM 1579 N N . ASP A 1 189 ? -19.569 12.514 18.148 1.00 91.38 189 ASP A N 1
ATOM 1580 C CA . ASP A 1 189 ? -18.118 12.327 18.324 1.00 91.38 189 ASP A CA 1
ATOM 1581 C C . ASP A 1 189 ? -17.539 13.029 19.557 1.00 91.38 189 ASP A C 1
ATOM 1583 O O . ASP A 1 189 ? -16.625 12.521 20.207 1.00 91.38 189 ASP A O 1
ATOM 1587 N N . LYS A 1 190 ? -18.060 14.212 19.898 1.00 93.25 190 LYS A N 1
ATOM 1588 C CA . LYS A 1 190 ? -17.595 14.983 21.055 1.00 93.25 190 LYS A CA 1
ATOM 1589 C C . LYS A 1 190 ? -17.945 14.311 22.383 1.00 93.25 190 LYS A C 1
ATOM 1591 O O . LYS A 1 190 ? -17.163 14.410 23.329 1.00 93.25 190 LYS A O 1
ATOM 1596 N N . GLU A 1 191 ? -19.118 13.697 22.474 1.00 93.88 191 GLU A N 1
ATOM 1597 C CA . GLU A 1 191 ? -19.587 12.994 23.669 1.00 93.88 191 GLU A CA 1
ATOM 1598 C C . GLU A 1 191 ? -18.979 11.599 23.729 1.00 93.88 191 GLU A C 1
ATOM 1600 O O . GLU A 1 191 ? -18.360 11.249 24.734 1.00 93.88 191 GLU A O 1
ATOM 1605 N N . LEU A 1 192 ? -19.011 10.880 22.606 1.00 93.69 192 LEU A N 1
ATOM 1606 C CA . LEU A 1 192 ? -18.394 9.570 22.456 1.00 93.69 192 LEU A CA 1
ATOM 1607 C C . LEU A 1 192 ? -16.910 9.593 22.843 1.00 93.69 192 LEU A C 1
ATOM 1609 O O . LEU A 1 192 ? -16.450 8.757 23.619 1.00 93.69 192 LEU A O 1
ATOM 1613 N N . ARG A 1 193 ? -16.155 10.604 22.388 1.00 93.50 193 ARG A N 1
ATOM 1614 C CA . ARG A 1 193 ? -14.742 10.765 22.756 1.00 93.50 193 ARG A CA 1
ATOM 1615 C C . ARG A 1 193 ? -14.545 10.877 24.266 1.00 93.50 193 ARG A C 1
ATOM 1617 O O . ARG A 1 193 ? -13.578 10.313 24.779 1.00 93.50 193 ARG A O 1
ATOM 1624 N N . LYS A 1 194 ? -15.411 11.614 24.971 1.00 93.94 194 LYS A N 1
ATOM 1625 C CA . LYS A 1 194 ? -15.312 11.779 26.431 1.00 93.94 194 LYS A CA 1
ATOM 1626 C C . LYS A 1 194 ? -15.562 10.459 27.147 1.00 93.94 194 LYS A C 1
ATOM 1628 O O . LYS A 1 194 ? -14.787 10.125 28.038 1.00 93.94 194 LYS A O 1
ATOM 1633 N N . GLU A 1 195 ? -16.587 9.720 26.733 1.00 94.12 195 GLU A N 1
ATOM 1634 C CA . GLU A 1 195 ? -16.913 8.417 27.319 1.00 94.12 195 GLU A CA 1
ATOM 1635 C C . GLU A 1 195 ? -15.795 7.397 27.079 1.00 94.12 195 GLU A C 1
ATOM 1637 O O . GLU A 1 195 ? -15.360 6.743 28.024 1.00 94.12 195 GLU A O 1
ATOM 1642 N N . ILE A 1 196 ? -15.228 7.341 25.867 1.00 93.00 196 ILE A N 1
ATOM 1643 C CA . ILE A 1 196 ? -14.077 6.473 25.565 1.00 93.00 196 ILE A CA 1
ATOM 1644 C C . ILE A 1 196 ? -12.867 6.842 26.427 1.00 93.00 196 ILE A C 1
ATOM 1646 O O . ILE A 1 196 ? -12.254 5.965 27.028 1.00 93.00 196 ILE A O 1
ATOM 1650 N N . HIS A 1 197 ? -12.514 8.128 26.527 1.00 92.06 197 HIS A N 1
ATOM 1651 C CA . HIS A 1 197 ? -11.367 8.547 27.345 1.00 92.06 197 HIS A CA 1
ATOM 1652 C C . HIS A 1 197 ? -11.581 8.231 28.828 1.00 92.06 197 HIS A C 1
ATOM 1654 O O . HIS A 1 197 ? -10.643 7.818 29.508 1.00 92.06 197 HIS A O 1
ATOM 1660 N N . LYS A 1 198 ? -12.806 8.417 29.332 1.00 93.06 198 LYS A N 1
ATOM 1661 C CA . LYS A 1 198 ? -13.163 8.062 30.705 1.00 93.06 198 LYS A CA 1
ATOM 1662 C C . LYS A 1 198 ? -12.995 6.560 30.937 1.00 93.06 198 LYS A C 1
ATOM 1664 O O . LYS A 1 198 ? -12.297 6.182 31.871 1.00 93.06 198 LYS A O 1
ATOM 1669 N N . TRP A 1 199 ? -13.556 5.733 30.056 1.00 93.56 199 TRP A N 1
ATOM 1670 C CA . TRP A 1 199 ? -13.442 4.279 30.147 1.00 93.56 199 TRP A CA 1
ATOM 1671 C C . TRP A 1 199 ? -11.980 3.819 30.106 1.00 93.56 199 TRP A C 1
ATOM 1673 O O . TRP A 1 199 ? -11.571 3.019 30.943 1.00 93.56 199 TRP A O 1
ATOM 1683 N N . LEU A 1 200 ? -11.166 4.368 29.195 1.00 90.44 200 LEU A N 1
ATOM 1684 C CA . LEU A 1 200 ? -9.737 4.049 29.111 1.00 90.44 200 LEU A CA 1
ATOM 1685 C C . LEU A 1 200 ? -9.009 4.390 30.417 1.00 90.44 200 LEU A C 1
ATOM 1687 O O . LEU A 1 200 ? -8.272 3.556 30.935 1.00 90.44 200 LEU A O 1
ATOM 1691 N N . ASN A 1 201 ? -9.244 5.574 30.984 1.00 89.19 201 ASN A N 1
ATOM 1692 C CA . ASN A 1 201 ? -8.617 5.966 32.249 1.00 89.19 201 ASN A CA 1
ATOM 1693 C C . ASN A 1 201 ? -9.018 5.045 33.412 1.00 89.19 201 ASN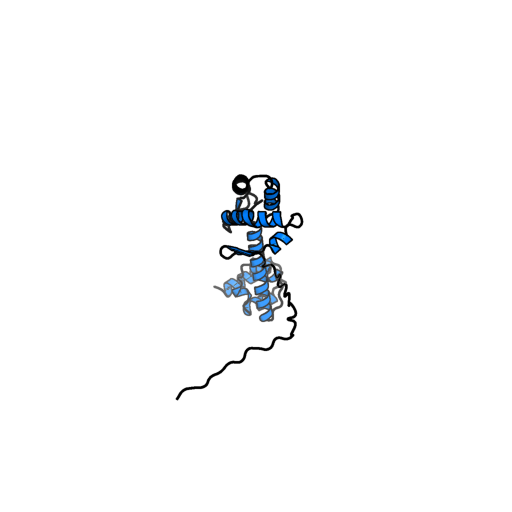 A C 1
ATOM 1695 O O . ASN A 1 201 ? -8.193 4.784 34.280 1.00 89.19 201 ASN A O 1
ATOM 1699 N N . GLU A 1 202 ? -10.261 4.563 33.435 1.00 90.94 202 GLU A N 1
ATOM 1700 C CA . GLU A 1 202 ? -10.779 3.696 34.500 1.00 90.94 202 GLU A CA 1
ATOM 1701 C C . GLU A 1 202 ? -10.307 2.237 34.383 1.00 90.94 202 GLU A C 1
ATOM 1703 O O . GLU A 1 202 ? -10.189 1.567 35.404 1.00 90.94 202 GLU A O 1
ATOM 1708 N N . ASN A 1 203 ? -10.023 1.750 33.168 1.00 84.06 203 ASN A N 1
ATOM 1709 C CA . ASN A 1 203 ? -9.799 0.319 32.905 1.00 84.06 203 ASN A CA 1
ATOM 1710 C C . ASN A 1 203 ? -8.399 -0.024 32.369 1.00 84.06 203 ASN A C 1
ATOM 1712 O O . ASN A 1 203 ? -8.067 -1.199 32.232 1.00 84.06 203 ASN A O 1
ATOM 1716 N N . THR A 1 204 ? -7.572 0.973 32.038 1.00 74.88 204 THR A N 1
ATOM 1717 C CA . THR A 1 204 ? -6.223 0.750 31.474 1.00 74.88 204 THR A CA 1
ATOM 1718 C C . THR A 1 204 ? -5.091 1.408 32.269 1.00 74.88 204 THR A C 1
ATOM 1720 O O . THR A 1 204 ? -3.931 1.293 31.868 1.00 74.88 204 THR A O 1
ATOM 1723 N N . THR A 1 205 ? -5.419 2.056 33.395 1.00 55.00 205 THR A N 1
ATOM 1724 C CA . THR A 1 205 ? -4.475 2.704 34.326 1.00 55.00 205 THR A CA 1
ATOM 1725 C C . THR A 1 205 ? -4.303 1.870 35.588 1.00 55.00 205 THR A C 1
ATOM 1727 O O . THR A 1 205 ? -3.150 1.757 36.060 1.00 55.00 205 THR A O 1
#